Protein AF-A0A529HSZ0-F1 (afdb_monomer_lite)

Sequence (286 aa):
IANLTLGAEESHVHNVTVVIPDDGRLANLQGQVHGQNCVGVLSPDTRVQGGGDVLSGDQANIQGNRGKAYACHPFTIRNEVKKQCSAGFVMNDAGRCVCPEGTTYRNGQCTGDGVIIEPKPKPKPCVLLKGQIRTEDGRCVCPRGTELENGACVRITQGCTIPGSVPSADGDSCYCPKGTHLDRNANACVRDKQKPEQCTIRGQVHDADGDCVCPKGTEVRNGACRPIRPKPEQCRIPGQVRNADGDCVCPNGTELRNGACRPIRPQPEQCTIRGQIHDANGNCVC

Foldseek 3Di:
DDDDDADVPRDDDDDDDDDDDPPCPCVPDDFKDKDKDFAWDDDPPDDPDPPPDQPPPDPPDDDDDDTHGPDIDMDIDGPPPPLDDDPQWDQDPVRDTHHPPQWDDDPNHTHHPPDPPPPPPQPDQDDAFAQWDADPSRDTAHPPQFDQDPRYTDGDPPAPPAAQWDADPNRPDIAHDPQWHQDPVSSHTDGDDPQDPDDQQAQWDQDPVGHTDHPPQWDQDPRHTDGDDPQDPDDPQAQWDQDPVGHTAHDPQWDQDPRHTDGDDPPLPPPPDPPWDQDPVSDTDD

Structure (mmCIF, N/CA/C/O backbone):
data_AF-A0A529HSZ0-F1
#
_entry.id   AF-A0A529HSZ0-F1
#
loop_
_atom_site.group_PDB
_atom_site.id
_atom_site.type_symbol
_atom_site.label_atom_id
_atom_site.label_alt_id
_atom_site.label_comp_id
_atom_site.label_asym_id
_atom_site.label_entity_id
_atom_site.label_seq_id
_atom_site.pdbx_PDB_ins_code
_atom_site.Cartn_x
_atom_site.Cartn_y
_atom_site.Cartn_z
_atom_site.occupancy
_atom_site.B_iso_or_equiv
_atom_site.auth_seq_id
_atom_site.auth_comp_id
_atom_site.auth_asym_id
_atom_site.auth_atom_id
_atom_site.pdbx_PDB_model_num
ATOM 1 N N . ILE A 1 1 ? 11.191 -23.387 -18.973 1.00 48.28 1 ILE A N 1
ATOM 2 C CA . ILE A 1 1 ? 9.886 -23.691 -18.343 1.00 48.28 1 ILE A CA 1
ATOM 3 C C . ILE A 1 1 ? 10.063 -23.440 -16.859 1.00 48.28 1 ILE A C 1
ATOM 5 O O . ILE A 1 1 ? 10.926 -24.071 -16.265 1.00 48.28 1 ILE A O 1
ATOM 9 N N . ALA A 1 2 ? 9.380 -22.440 -16.306 1.00 49.22 2 ALA A N 1
ATOM 10 C CA . ALA A 1 2 ? 9.401 -22.194 -14.867 1.00 49.22 2 ALA A CA 1
ATOM 11 C C . ALA A 1 2 ? 8.363 -23.117 -14.214 1.00 49.22 2 ALA A C 1
ATOM 13 O O . ALA A 1 2 ? 7.224 -23.149 -14.672 1.00 49.22 2 ALA A O 1
ATOM 14 N N . ASN A 1 3 ? 8.755 -23.882 -13.192 1.00 44.91 3 ASN A N 1
ATOM 15 C CA . ASN A 1 3 ? 7.797 -24.625 -12.375 1.00 44.91 3 ASN A CA 1
ATOM 16 C C . ASN A 1 3 ? 7.039 -23.617 -11.512 1.00 44.91 3 ASN A C 1
ATOM 18 O O . ASN A 1 3 ? 7.641 -22.938 -10.683 1.00 44.91 3 ASN A O 1
ATOM 22 N N . LEU A 1 4 ? 5.739 -23.494 -11.763 1.00 53.53 4 LEU A N 1
ATOM 23 C CA . LEU A 1 4 ? 4.854 -22.532 -11.121 1.00 53.53 4 LEU A CA 1
ATOM 24 C C . LEU A 1 4 ? 3.754 -23.292 -10.390 1.00 53.53 4 LEU A C 1
ATOM 26 O O . LEU A 1 4 ? 2.812 -23.783 -11.004 1.00 53.53 4 LEU A O 1
ATOM 30 N N . THR A 1 5 ? 3.893 -23.397 -9.074 1.00 50.47 5 THR A N 1
ATOM 31 C CA . THR A 1 5 ? 2.806 -23.771 -8.167 1.00 50.47 5 THR A CA 1
ATOM 32 C C . THR A 1 5 ? 2.182 -22.488 -7.642 1.00 50.47 5 THR A C 1
ATOM 34 O O . THR A 1 5 ? 2.840 -21.758 -6.910 1.00 50.47 5 THR A O 1
ATOM 37 N N . LEU A 1 6 ? 0.943 -22.212 -8.044 1.00 52.41 6 LEU A N 1
ATOM 38 C CA . LEU A 1 6 ? 0.118 -21.145 -7.478 1.00 52.41 6 LEU A CA 1
ATOM 39 C C . LEU A 1 6 ? -0.777 -21.763 -6.399 1.00 52.41 6 LEU A C 1
ATOM 41 O O . LEU A 1 6 ? -1.461 -22.753 -6.674 1.00 52.41 6 LEU A O 1
ATOM 45 N N . GLY A 1 7 ? -0.767 -21.215 -5.182 1.00 48.94 7 GLY A N 1
ATOM 46 C CA . GLY A 1 7 ? -1.771 -21.535 -4.170 1.00 48.94 7 GLY A CA 1
ATOM 47 C C . GLY A 1 7 ? -3.167 -21.035 -4.566 1.00 48.94 7 GLY A C 1
ATOM 48 O O . GLY A 1 7 ? -3.326 -20.236 -5.492 1.00 48.94 7 GLY A O 1
ATOM 49 N N . ALA A 1 8 ? -4.207 -21.496 -3.863 1.00 41.94 8 ALA A N 1
ATOM 50 C CA . ALA A 1 8 ? -5.551 -20.944 -4.037 1.00 41.94 8 ALA A CA 1
ATOM 51 C C . ALA A 1 8 ? -5.537 -19.433 -3.724 1.00 41.94 8 ALA A C 1
ATOM 53 O O . ALA A 1 8 ? -5.050 -19.036 -2.669 1.00 41.94 8 ALA A O 1
ATOM 54 N N . GLU A 1 9 ? -6.055 -18.619 -4.650 1.00 43.94 9 GLU A N 1
ATOM 55 C CA . GLU A 1 9 ? -6.102 -17.142 -4.583 1.00 43.94 9 GLU A CA 1
ATOM 56 C C . GLU A 1 9 ? -4.747 -16.409 -4.657 1.00 43.94 9 GLU A C 1
ATOM 58 O O . GLU A 1 9 ? -4.673 -15.201 -4.430 1.00 43.94 9 GLU A O 1
ATOM 63 N N . GLU A 1 10 ? -3.669 -17.098 -5.034 1.00 41.72 10 GLU A N 1
ATOM 64 C CA . GLU A 1 10 ? -2.349 -16.486 -5.190 1.00 41.72 10 GLU A CA 1
ATOM 65 C C . GLU A 1 10 ? -2.143 -15.933 -6.611 1.00 41.72 10 GLU A C 1
ATOM 67 O O . GLU A 1 10 ? -2.470 -16.578 -7.608 1.00 41.72 10 GLU A O 1
ATOM 72 N N . SER A 1 11 ? -1.578 -14.725 -6.722 1.00 51.28 11 SER A N 1
ATOM 73 C CA . SER A 1 11 ? -1.188 -14.119 -8.001 1.00 51.28 11 SER A CA 1
ATOM 74 C C . SER A 1 11 ? 0.282 -13.709 -7.943 1.00 51.28 11 SER A C 1
ATOM 76 O O . SER A 1 11 ? 0.680 -12.951 -7.056 1.00 51.28 11 SER A O 1
ATOM 78 N N . HIS A 1 12 ? 1.079 -14.156 -8.914 1.00 55.06 12 HIS A N 1
ATOM 79 C CA . HIS A 1 12 ? 2.471 -13.740 -9.073 1.00 55.06 12 HIS A CA 1
ATOM 80 C C . HIS A 1 12 ? 2.667 -12.972 -10.377 1.00 55.06 12 HIS A C 1
ATOM 82 O O . HIS A 1 12 ? 2.153 -13.350 -11.430 1.00 55.06 12 HIS A O 1
ATOM 88 N N . VAL A 1 13 ? 3.462 -11.905 -10.313 1.00 54.38 13 VAL A N 1
ATOM 89 C CA . VAL A 1 13 ? 3.875 -11.135 -11.489 1.00 54.38 13 VAL A CA 1
ATOM 90 C C . VAL A 1 13 ? 5.224 -11.661 -11.965 1.00 54.38 13 VAL A C 1
ATOM 92 O O . VAL A 1 13 ? 6.210 -11.618 -11.229 1.00 54.38 13 VAL A O 1
ATOM 95 N N . HIS A 1 14 ? 5.280 -12.134 -13.209 1.00 54.19 14 HIS A N 1
ATOM 96 C CA . HIS A 1 14 ? 6.516 -12.574 -13.851 1.00 54.19 14 HIS A CA 1
ATOM 97 C C . HIS A 1 14 ? 6.893 -11.627 -14.984 1.00 54.19 14 HIS A C 1
ATOM 99 O O . HIS A 1 14 ? 6.158 -11.483 -15.958 1.00 54.19 14 HIS A O 1
ATOM 105 N N . ASN A 1 15 ? 8.075 -11.022 -14.877 1.00 57.78 15 ASN A N 1
ATOM 106 C CA . ASN A 1 15 ? 8.640 -10.221 -15.955 1.00 57.78 15 ASN A CA 1
ATOM 107 C C . ASN A 1 15 ? 9.372 -11.139 -16.935 1.00 57.78 15 ASN A C 1
ATOM 109 O O . ASN A 1 15 ? 10.359 -11.782 -16.576 1.00 57.78 15 ASN A O 1
ATOM 113 N N . VAL A 1 16 ? 8.888 -11.189 -18.176 1.00 57.47 16 VAL A N 1
ATOM 114 C CA . VAL A 1 16 ? 9.519 -11.929 -19.273 1.00 57.47 16 VAL A CA 1
ATOM 115 C C . VAL A 1 16 ? 10.137 -10.928 -20.239 1.00 57.47 16 VAL A C 1
ATOM 117 O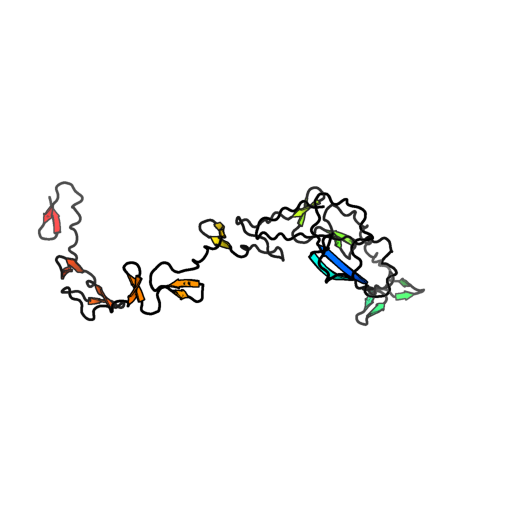 O . VAL A 1 16 ? 9.427 -10.137 -20.856 1.00 57.47 16 VAL A O 1
ATOM 120 N N . THR A 1 17 ? 11.459 -10.976 -20.389 1.00 54.53 17 THR A N 1
ATOM 121 C CA . THR A 1 17 ? 12.177 -10.175 -21.386 1.00 54.53 17 THR A CA 1
ATOM 122 C C . THR A 1 17 ? 12.376 -11.006 -22.644 1.00 54.53 17 THR A C 1
ATOM 124 O O . THR A 1 17 ? 13.083 -12.013 -22.621 1.00 54.53 17 THR A O 1
ATOM 127 N N . VAL A 1 18 ? 11.772 -10.577 -23.750 1.00 59.84 18 VAL A N 1
ATOM 128 C CA . VAL A 1 18 ? 12.002 -11.166 -25.073 1.00 59.84 18 VAL A CA 1
ATOM 129 C C . VAL A 1 18 ? 13.078 -10.345 -25.776 1.00 59.84 18 VAL A C 1
ATOM 131 O O . VAL A 1 18 ? 12.885 -9.160 -26.039 1.00 59.84 18 VAL A O 1
ATOM 134 N N . VAL A 1 19 ? 14.222 -10.967 -26.063 1.00 61.12 19 VAL A N 1
ATOM 135 C CA . VAL A 1 19 ? 15.282 -10.349 -26.868 1.00 61.12 19 VAL A CA 1
ATOM 136 C C . VAL A 1 19 ? 15.011 -10.682 -28.323 1.00 61.12 19 VAL A C 1
ATOM 138 O O . VAL A 1 19 ? 15.023 -11.846 -28.718 1.00 61.12 19 VAL A O 1
ATOM 141 N N . ILE A 1 20 ? 14.763 -9.649 -29.115 1.00 64.56 20 ILE A N 1
ATOM 142 C CA . ILE A 1 20 ? 14.644 -9.775 -30.558 1.00 64.56 20 ILE A CA 1
ATOM 143 C C . ILE A 1 20 ? 16.068 -9.767 -31.133 1.00 64.56 20 ILE A C 1
ATOM 145 O O . ILE A 1 20 ? 16.784 -8.785 -30.918 1.00 64.56 20 ILE A O 1
ATOM 149 N N . PRO A 1 21 ? 16.518 -10.844 -31.802 1.00 55.12 21 PRO A N 1
ATOM 150 C CA . PRO A 1 21 ? 17.861 -10.895 -32.359 1.00 55.12 21 PRO A CA 1
ATOM 151 C C . PRO A 1 21 ? 18.035 -9.834 -33.451 1.00 55.12 21 PRO A C 1
ATOM 153 O O . PRO A 1 21 ? 17.176 -9.654 -34.310 1.00 55.12 21 PRO A O 1
ATOM 156 N N . ASP A 1 22 ? 19.172 -9.143 -33.411 1.00 58.75 22 ASP A N 1
ATOM 157 C CA . ASP A 1 22 ? 19.584 -8.152 -34.412 1.00 58.75 22 ASP A CA 1
ATOM 158 C C . ASP A 1 22 ? 20.301 -8.851 -35.582 1.00 58.75 22 ASP A C 1
ATOM 160 O O . ASP A 1 22 ? 21.421 -8.519 -35.958 1.00 58.75 22 ASP A O 1
ATOM 164 N N . ASP A 1 23 ? 19.689 -9.916 -36.106 1.00 61.19 23 ASP A N 1
ATOM 165 C CA . ASP A 1 23 ? 20.228 -10.748 -37.190 1.00 61.19 23 ASP A CA 1
ATOM 166 C C . ASP A 1 23 ? 19.773 -10.267 -38.579 1.00 61.19 23 ASP A C 1
ATOM 168 O O . ASP A 1 23 ? 19.830 -10.999 -39.567 1.00 61.19 23 ASP A O 1
ATOM 172 N N . GLY A 1 24 ? 19.295 -9.023 -38.660 1.00 57.81 24 GLY A N 1
ATOM 173 C CA . GLY A 1 24 ? 18.841 -8.393 -39.896 1.00 57.81 24 GLY A CA 1
ATOM 174 C C . GLY A 1 24 ? 17.476 -8.872 -40.399 1.00 57.81 24 GLY A C 1
ATOM 175 O O . GLY A 1 24 ? 16.942 -8.271 -41.332 1.00 57.81 24 GLY A O 1
ATOM 176 N N . ARG A 1 25 ? 16.845 -9.876 -39.771 1.00 63.88 25 ARG A N 1
ATOM 177 C CA . ARG A 1 25 ? 15.507 -10.366 -40.169 1.00 63.88 25 ARG A CA 1
ATOM 178 C C . ARG A 1 25 ? 14.425 -9.298 -40.080 1.00 63.88 25 ARG A C 1
ATOM 180 O O . ARG A 1 25 ? 13.448 -9.354 -40.819 1.00 63.88 25 ARG A O 1
ATOM 187 N N . LEU A 1 26 ? 14.616 -8.319 -39.196 1.00 60.66 26 LEU A N 1
ATOM 188 C CA . LEU A 1 26 ? 13.722 -7.174 -39.060 1.00 60.66 26 LEU A CA 1
ATOM 189 C C . LEU A 1 26 ? 14.211 -5.912 -39.788 1.00 60.66 26 LEU A C 1
ATOM 191 O O . LEU A 1 26 ? 13.457 -4.949 -39.900 1.00 60.66 26 LEU A O 1
ATOM 195 N N . ALA A 1 27 ? 15.443 -5.903 -40.305 1.00 55.97 27 ALA A N 1
ATOM 196 C CA . ALA A 1 27 ? 16.055 -4.721 -40.918 1.00 55.97 27 ALA A CA 1
ATOM 197 C C . ALA A 1 27 ? 15.405 -4.324 -42.256 1.00 55.97 27 ALA A C 1
ATOM 199 O O . ALA A 1 27 ? 15.478 -3.165 -42.653 1.00 55.97 27 ALA A O 1
ATOM 200 N N . ASN A 1 28 ? 14.733 -5.266 -42.925 1.00 56.72 28 ASN A N 1
ATOM 201 C CA . ASN A 1 28 ? 14.022 -5.037 -44.188 1.00 56.72 28 ASN A CA 1
ATOM 202 C C . ASN A 1 28 ? 12.499 -4.882 -44.022 1.00 56.72 28 ASN A C 1
ATOM 204 O O . ASN A 1 28 ? 11.769 -4.905 -45.013 1.00 56.72 28 ASN A O 1
ATOM 208 N N . LEU A 1 29 ? 11.987 -4.743 -42.793 1.00 59.56 29 LEU A N 1
ATOM 209 C CA . LEU A 1 29 ? 10.546 -4.626 -42.568 1.00 59.56 29 LEU A CA 1
ATOM 210 C C . LEU A 1 29 ? 10.033 -3.235 -42.947 1.00 59.56 29 LEU A C 1
ATOM 212 O O . LEU A 1 29 ? 10.307 -2.227 -42.288 1.00 59.56 29 LEU A O 1
ATOM 216 N N . GLN A 1 30 ? 9.246 -3.201 -44.020 1.00 54.69 30 GLN A N 1
ATOM 217 C CA . GLN A 1 30 ? 8.459 -2.043 -44.417 1.00 54.69 30 GLN A CA 1
ATOM 218 C C . GLN A 1 30 ? 7.136 -2.044 -43.638 1.00 54.69 30 GLN A C 1
ATOM 220 O O . GLN A 1 30 ? 6.236 -2.820 -43.943 1.00 54.69 30 GLN A O 1
ATOM 225 N N . GLY A 1 31 ? 7.018 -1.176 -42.628 1.00 61.38 31 GLY A N 1
ATOM 226 C CA . GLY A 1 31 ? 5.769 -0.951 -41.886 1.00 61.38 31 GLY A CA 1
ATOM 227 C C . GLY A 1 31 ? 5.815 -1.304 -40.396 1.00 61.38 31 GLY A C 1
ATOM 228 O O . GLY A 1 31 ? 6.876 -1.537 -39.819 1.00 61.38 31 GLY A O 1
ATOM 229 N N . GLN A 1 32 ? 4.641 -1.273 -39.758 1.00 59.44 32 GLN A N 1
ATOM 230 C CA . GLN A 1 32 ? 4.458 -1.722 -38.375 1.00 59.44 32 GLN A CA 1
ATOM 231 C C . GLN A 1 32 ? 4.350 -3.246 -38.342 1.00 59.44 32 GLN A C 1
ATOM 233 O O . GLN A 1 32 ? 3.630 -3.835 -39.144 1.00 59.44 32 GLN A O 1
ATOM 238 N N . VAL A 1 33 ? 5.054 -3.880 -37.407 1.00 66.88 33 VAL A N 1
ATOM 239 C CA . VAL A 1 33 ? 5.008 -5.335 -37.224 1.00 66.88 33 VAL A CA 1
ATOM 240 C C . VAL A 1 33 ? 4.253 -5.635 -35.949 1.00 66.88 33 VAL A C 1
ATOM 242 O O . VAL A 1 33 ? 4.582 -5.113 -34.886 1.00 66.88 33 VAL A O 1
ATOM 245 N N . HIS A 1 34 ? 3.230 -6.471 -36.051 1.00 67.25 34 HIS A N 1
ATOM 246 C CA . HIS A 1 34 ? 2.406 -6.861 -34.918 1.00 67.25 34 HIS A CA 1
ATOM 247 C C . HIS A 1 34 ? 2.877 -8.210 -34.376 1.00 67.25 34 HIS A C 1
ATOM 249 O O . HIS A 1 34 ? 3.160 -9.134 -35.135 1.00 67.25 34 HIS A O 1
ATOM 255 N N . GLY A 1 35 ? 2.962 -8.315 -33.055 1.00 71.06 35 GLY A N 1
ATOM 256 C CA . GLY A 1 35 ? 3.263 -9.548 -32.342 1.00 71.06 35 GLY A CA 1
ATOM 257 C C . GLY A 1 35 ? 2.287 -9.750 -31.192 1.00 71.06 35 GLY A C 1
ATOM 258 O O . GLY A 1 35 ? 1.542 -8.842 -30.822 1.00 71.06 35 GLY A O 1
ATOM 259 N N . GLN A 1 36 ? 2.277 -10.950 -30.622 1.00 68.31 36 GLN A N 1
ATOM 260 C CA . GLN A 1 36 ? 1.474 -11.266 -29.444 1.00 68.31 36 GLN A CA 1
ATOM 261 C C . GLN A 1 36 ? 2.331 -12.033 -28.443 1.00 68.31 36 GLN A C 1
ATOM 263 O O . GLN A 1 36 ? 3.050 -12.960 -28.813 1.00 68.31 36 GLN A O 1
ATOM 268 N N . ASN A 1 37 ? 2.267 -11.634 -27.175 1.00 65.31 37 ASN A N 1
ATOM 269 C CA . ASN A 1 37 ? 2.846 -12.392 -26.074 1.00 65.31 37 ASN A CA 1
ATOM 270 C C . ASN A 1 37 ? 1.740 -13.203 -25.404 1.00 65.31 37 ASN A C 1
ATOM 272 O O . ASN A 1 37 ? 0.812 -12.623 -24.848 1.00 65.31 37 ASN A O 1
ATOM 276 N N . CYS A 1 38 ? 1.843 -14.524 -25.464 1.00 65.00 38 CYS A N 1
ATOM 277 C CA . CYS A 1 38 ? 0.816 -15.449 -25.015 1.00 65.00 38 CYS A CA 1
ATOM 278 C C . CYS A 1 38 ? 1.295 -16.251 -23.797 1.00 65.00 38 CYS A C 1
ATOM 280 O O . CYS A 1 38 ? 2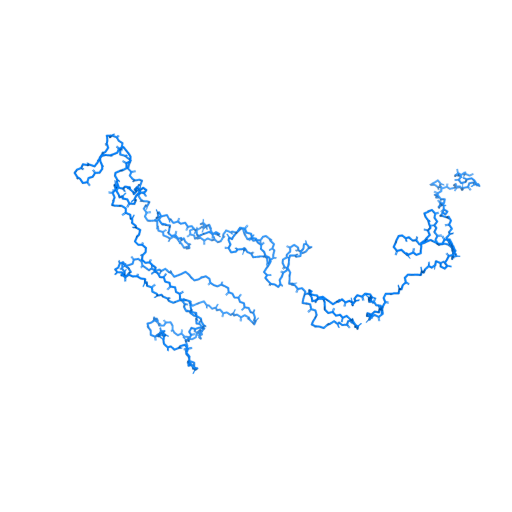.366 -16.853 -23.834 1.00 65.00 38 CYS A O 1
ATOM 282 N N . VAL A 1 39 ? 0.492 -16.304 -22.730 1.00 67.44 39 VAL A N 1
ATOM 283 C CA . VAL A 1 39 ? 0.744 -17.146 -21.548 1.00 67.44 39 VAL A CA 1
ATOM 284 C C . VAL A 1 39 ? -0.125 -18.392 -21.596 1.00 67.44 39 VAL A C 1
ATOM 286 O O . VAL A 1 39 ? -1.325 -18.281 -21.798 1.00 67.44 39 VAL A O 1
ATOM 289 N N . GLY A 1 40 ? 0.461 -19.574 -21.403 1.00 65.81 40 GLY A N 1
ATOM 290 C CA . GLY A 1 40 ? -0.229 -20.867 -21.403 1.00 65.81 40 GLY A CA 1
ATOM 291 C C . GLY A 1 40 ? 0.107 -21.691 -20.158 1.00 65.81 40 GLY A C 1
ATOM 292 O O . GLY A 1 40 ? 1.262 -21.696 -19.738 1.00 65.81 40 GLY A O 1
ATOM 293 N N . VAL A 1 41 ? -0.865 -22.413 -19.589 1.00 62.00 41 VAL A N 1
ATOM 294 C CA . VAL A 1 41 ? -0.598 -23.476 -18.604 1.00 62.00 41 VAL A CA 1
ATOM 295 C C . VAL A 1 41 ? -0.387 -24.777 -19.372 1.00 62.00 41 VAL A C 1
ATOM 297 O O . VAL A 1 41 ? -1.260 -25.217 -20.121 1.00 62.00 41 VAL A O 1
ATOM 300 N N . LEU A 1 42 ? 0.792 -25.375 -19.217 1.00 58.28 42 LEU A N 1
ATOM 301 C CA . LEU A 1 42 ? 1.158 -26.642 -19.847 1.00 58.28 42 LEU A CA 1
ATOM 302 C C . LEU A 1 42 ? 1.341 -27.712 -18.772 1.00 58.28 42 LEU A C 1
ATOM 304 O O . LEU A 1 42 ? 1.835 -27.420 -17.684 1.00 58.28 42 LEU A O 1
ATOM 308 N N . SER A 1 43 ? 0.968 -28.956 -19.088 1.00 55.84 43 SER A N 1
ATOM 309 C CA . SER A 1 43 ? 1.280 -30.099 -18.223 1.00 55.84 43 SER A CA 1
ATOM 310 C C . SER A 1 43 ? 2.805 -30.251 -18.100 1.00 55.84 43 SER A C 1
ATOM 312 O O . SER A 1 43 ? 3.487 -30.046 -19.113 1.00 55.84 43 SER A O 1
ATOM 314 N N . PRO A 1 44 ? 3.353 -30.642 -16.933 1.00 55.03 44 PRO A N 1
ATOM 315 C CA . PRO A 1 44 ? 4.790 -30.878 -16.755 1.00 55.03 44 PRO A CA 1
ATOM 316 C C . PRO A 1 44 ? 5.394 -31.839 -17.789 1.00 55.03 44 PRO A C 1
ATOM 318 O O . PRO A 1 44 ? 6.545 -31.675 -18.183 1.00 55.03 44 PRO A O 1
ATOM 321 N N . ASP A 1 45 ? 4.595 -32.784 -18.294 1.00 54.00 45 ASP A N 1
ATOM 322 C CA . ASP A 1 45 ? 5.016 -33.787 -19.283 1.00 54.00 45 ASP A CA 1
ATOM 323 C C . ASP A 1 45 ? 5.006 -33.272 -20.735 1.00 54.00 45 ASP A C 1
ATOM 325 O O . ASP A 1 45 ? 5.255 -34.020 -21.685 1.00 54.00 45 ASP A O 1
ATOM 329 N N . THR A 1 46 ? 4.696 -31.990 -20.948 1.00 56.34 46 THR A N 1
ATOM 330 C CA . THR A 1 46 ? 4.652 -31.401 -22.290 1.00 56.34 46 THR A CA 1
ATOM 331 C C . THR A 1 46 ? 6.071 -31.254 -22.839 1.00 56.34 46 THR A C 1
ATOM 333 O O . THR A 1 46 ? 6.849 -30.409 -22.394 1.00 56.34 46 THR A O 1
ATOM 336 N N . ARG A 1 47 ? 6.416 -32.067 -23.844 1.00 49.62 47 ARG A N 1
ATOM 337 C CA . ARG A 1 47 ? 7.723 -32.022 -24.513 1.00 49.62 47 ARG A CA 1
ATOM 338 C C . ARG A 1 47 ? 7.926 -30.669 -25.199 1.00 49.62 47 ARG A C 1
ATOM 340 O O . ARG A 1 47 ? 7.131 -30.272 -26.046 1.00 49.62 47 ARG A O 1
ATOM 347 N N . VAL A 1 48 ? 9.024 -29.985 -24.872 1.00 50.97 48 VAL A N 1
ATOM 348 C CA . VAL A 1 48 ? 9.409 -28.700 -25.484 1.00 50.97 48 VAL A CA 1
ATOM 349 C C . VAL A 1 48 ? 9.969 -28.961 -26.885 1.00 50.97 48 VAL A C 1
ATOM 351 O O . VAL A 1 48 ? 11.177 -29.021 -27.091 1.00 50.97 48 VAL A O 1
ATOM 354 N N . GLN A 1 49 ? 9.097 -29.212 -27.857 1.00 44.78 49 GLN A N 1
ATOM 355 C CA . GLN A 1 49 ? 9.469 -29.182 -29.270 1.00 44.78 49 GLN A CA 1
ATOM 356 C C . GLN A 1 49 ? 9.279 -27.757 -29.789 1.00 44.78 49 GLN A C 1
ATOM 358 O O . GLN A 1 49 ? 8.260 -27.133 -29.502 1.00 44.78 49 GLN A O 1
ATOM 363 N N . GLY A 1 50 ? 10.297 -27.236 -30.487 1.00 42.28 50 GLY A N 1
ATOM 364 C CA . GLY A 1 50 ? 10.351 -25.871 -31.015 1.00 42.28 50 GLY A CA 1
ATOM 365 C C . GLY A 1 50 ? 9.016 -25.447 -31.623 1.00 42.28 50 GLY A C 1
ATOM 366 O O . GLY A 1 50 ? 8.570 -26.027 -32.609 1.00 42.28 50 GLY A O 1
ATOM 367 N N . GLY A 1 51 ? 8.367 -24.483 -30.968 1.00 41.72 51 GLY A N 1
ATOM 368 C CA . GLY A 1 51 ? 6.982 -24.085 -31.201 1.00 41.72 51 GLY A CA 1
ATOM 369 C C . GLY A 1 51 ? 6.787 -23.330 -32.510 1.00 41.72 51 GLY A C 1
ATOM 370 O O . GLY A 1 51 ? 6.626 -22.115 -32.492 1.00 41.72 51 GLY A O 1
ATOM 371 N N . GLY A 1 52 ? 6.800 -24.058 -33.625 1.00 41.22 52 GLY A N 1
ATOM 372 C CA . GLY A 1 52 ? 6.363 -23.564 -34.932 1.00 41.22 52 GLY A CA 1
ATOM 373 C C . GLY A 1 52 ? 4.856 -23.707 -35.170 1.00 41.22 52 GLY A C 1
ATOM 374 O O . GLY A 1 52 ? 4.285 -22.871 -35.856 1.00 41.22 52 GLY A O 1
ATOM 375 N N . ASP A 1 53 ? 4.196 -24.694 -34.550 1.00 42.66 53 ASP A N 1
ATOM 376 C CA . ASP A 1 53 ? 2.864 -25.146 -35.003 1.00 42.66 53 ASP A CA 1
ATOM 377 C C . ASP A 1 53 ? 1.728 -25.045 -33.970 1.00 42.66 53 ASP A C 1
ATOM 379 O O . ASP A 1 53 ? 0.645 -25.581 -34.194 1.00 42.66 53 ASP A O 1
ATOM 383 N N . VAL A 1 54 ? 1.920 -24.384 -32.821 1.00 44.69 54 VAL A N 1
ATOM 384 C CA . VAL A 1 54 ? 0.920 -24.461 -31.727 1.00 44.69 54 VAL A CA 1
ATOM 385 C C . VAL A 1 54 ? 0.057 -23.209 -31.552 1.00 44.69 54 VAL A C 1
ATOM 387 O O . VAL A 1 54 ? -0.860 -23.230 -30.741 1.00 44.69 54 VAL A O 1
ATOM 390 N N . LEU A 1 55 ? 0.283 -22.124 -32.298 1.00 45.25 55 LEU A N 1
ATOM 391 C CA . LEU A 1 55 ? -0.499 -20.888 -32.142 1.00 45.25 55 LEU A CA 1
ATOM 392 C C . LEU A 1 55 ? -0.806 -20.226 -33.495 1.00 45.25 55 LEU A C 1
ATOM 394 O O . LEU A 1 55 ? -0.455 -19.073 -33.733 1.00 45.25 55 LEU A O 1
ATOM 398 N N . SER A 1 56 ? -1.474 -20.951 -34.397 1.00 40.53 56 SER A N 1
ATOM 399 C CA . SER A 1 56 ? -2.176 -20.316 -35.522 1.00 40.53 56 SER A CA 1
ATOM 400 C C . SER A 1 56 ? -3.391 -19.551 -34.982 1.00 40.53 56 SER A C 1
ATOM 402 O O . SER A 1 56 ? -4.227 -20.105 -34.267 1.00 40.53 56 SER A O 1
ATOM 404 N N . GLY A 1 57 ? -3.439 -18.255 -35.284 1.00 41.81 57 GLY A N 1
ATOM 405 C CA . GLY A 1 57 ? -4.187 -17.214 -34.573 1.00 41.81 57 GLY A CA 1
ATOM 406 C C . GLY A 1 57 ? -5.717 -17.214 -34.654 1.00 41.81 57 GLY A C 1
ATOM 407 O O . GLY A 1 57 ? -6.301 -16.183 -34.345 1.00 41.81 57 GLY A O 1
ATOM 408 N N . ASP A 1 58 ? -6.382 -18.318 -35.001 1.00 38.00 58 ASP A N 1
ATOM 409 C CA . ASP A 1 58 ? -7.813 -18.290 -35.360 1.00 38.00 58 ASP A CA 1
ATOM 410 C C . ASP A 1 58 ? -8.754 -19.074 -34.432 1.00 38.00 58 ASP A C 1
ATOM 412 O O . ASP A 1 58 ? -9.904 -19.332 -34.781 1.00 38.00 58 ASP A O 1
ATOM 416 N N . GLN A 1 59 ? -8.337 -19.456 -33.222 1.00 41.62 59 GLN A N 1
ATOM 417 C CA . GLN A 1 59 ? -9.200 -20.261 -32.338 1.00 41.62 59 GLN A CA 1
ATOM 418 C C . GLN A 1 59 ? -9.372 -19.699 -30.928 1.00 41.62 59 GLN A C 1
ATOM 420 O O . GLN A 1 59 ? -9.169 -20.393 -29.926 1.00 41.62 59 GLN A O 1
ATOM 425 N N . ALA A 1 60 ? -9.853 -18.458 -30.861 1.00 37.72 60 ALA A N 1
ATOM 426 C CA . ALA A 1 60 ? -10.288 -17.820 -29.622 1.00 37.72 60 ALA A CA 1
ATOM 427 C C . ALA A 1 60 ? -11.642 -18.330 -29.075 1.00 37.72 60 ALA A C 1
ATOM 429 O O . ALA A 1 60 ? -12.073 -17.834 -28.040 1.00 37.72 60 ALA A O 1
ATOM 430 N N . ASN A 1 61 ? -12.342 -19.291 -29.710 1.00 39.88 61 ASN A N 1
ATOM 431 C CA . ASN A 1 61 ? -13.705 -19.620 -29.254 1.00 39.88 61 ASN A CA 1
ATOM 432 C C . ASN A 1 61 ? -14.223 -21.058 -29.472 1.00 39.88 61 ASN A C 1
ATOM 434 O O . ASN A 1 61 ? -15.389 -21.244 -29.803 1.00 39.88 61 ASN A O 1
ATOM 438 N N . ILE A 1 62 ? -13.395 -22.096 -29.281 1.00 37.28 62 ILE A N 1
ATOM 439 C CA . ILE A 1 62 ? -13.905 -23.484 -29.208 1.00 37.28 62 ILE A CA 1
ATOM 440 C C . ILE A 1 62 ? -13.242 -24.254 -28.058 1.00 37.28 62 ILE A C 1
ATOM 442 O O . ILE A 1 62 ? -12.014 -24.283 -27.913 1.00 37.28 62 ILE A O 1
ATOM 446 N N . GLN A 1 63 ? -14.107 -24.849 -27.242 1.00 43.47 63 GLN A N 1
ATOM 447 C CA . GLN A 1 63 ? -13.876 -25.652 -26.046 1.00 43.47 63 GLN A CA 1
ATOM 448 C C . GLN A 1 63 ? -13.198 -26.989 -26.409 1.00 43.47 63 GLN A C 1
ATOM 450 O O . GLN A 1 63 ? -13.757 -27.777 -27.166 1.00 43.47 63 GLN A O 1
ATOM 455 N N . GLY A 1 64 ? -11.992 -27.253 -25.890 1.00 36.19 64 GLY A N 1
ATOM 456 C CA . GLY A 1 64 ? -11.312 -28.541 -26.090 1.00 36.19 64 GLY A CA 1
ATOM 457 C C . GLY A 1 64 ? -9.812 -28.538 -25.764 1.00 36.19 64 GLY A C 1
ATOM 458 O O . GLY A 1 64 ? -9.052 -27.724 -26.281 1.00 36.19 64 GLY A O 1
ATOM 459 N N . ASN A 1 65 ? -9.407 -29.465 -24.894 1.00 45.84 65 ASN A N 1
ATOM 460 C CA . ASN A 1 65 ? -8.074 -29.679 -24.317 1.00 45.84 65 ASN A CA 1
ATOM 461 C C . ASN A 1 65 ? -6.918 -29.804 -25.336 1.00 45.84 65 ASN A C 1
ATOM 463 O O . ASN A 1 65 ? -6.748 -30.867 -25.931 1.00 45.84 65 ASN A O 1
ATOM 467 N N . ARG A 1 66 ? -6.064 -28.773 -25.446 1.00 39.16 66 ARG A N 1
ATOM 468 C CA . ARG A 1 66 ? -4.601 -28.857 -25.690 1.00 39.16 66 ARG A CA 1
ATOM 469 C C . ARG A 1 66 ? -3.986 -27.453 -25.751 1.00 39.16 66 ARG A C 1
ATOM 471 O O . ARG A 1 66 ? -4.368 -26.664 -26.603 1.00 39.16 66 ARG A O 1
ATOM 478 N N . GLY A 1 67 ? -3.026 -27.163 -24.867 1.00 51.00 67 GLY A N 1
ATOM 479 C CA . GLY A 1 67 ? -2.003 -26.122 -25.062 1.00 51.00 67 GLY A CA 1
ATOM 480 C C . GLY A 1 67 ? -2.474 -24.707 -25.420 1.00 51.00 67 GLY A C 1
ATOM 481 O O . GLY A 1 67 ? -1.770 -24.023 -26.156 1.00 51.00 67 GLY A O 1
ATOM 482 N N . LYS A 1 68 ? -3.638 -24.255 -24.941 1.00 51.00 68 LYS A N 1
ATOM 483 C CA . LYS A 1 68 ? -4.120 -22.906 -25.258 1.00 51.00 68 LYS A CA 1
ATOM 484 C C . LYS A 1 68 ? -3.452 -21.865 -24.366 1.00 51.00 68 LYS A C 1
ATOM 486 O O . LYS A 1 68 ? -3.324 -22.046 -23.155 1.00 51.00 68 LYS A O 1
ATOM 491 N N . ALA A 1 69 ? -3.046 -20.760 -24.979 1.00 51.25 69 ALA A N 1
ATOM 492 C CA . ALA A 1 69 ? -2.704 -19.559 -24.249 1.00 51.25 69 ALA A CA 1
ATOM 493 C C . ALA A 1 69 ? -3.956 -19.028 -23.526 1.00 51.25 69 ALA A C 1
ATOM 495 O O . ALA A 1 69 ? -4.983 -18.793 -24.156 1.00 51.25 69 ALA A O 1
ATOM 496 N N . TYR A 1 70 ? -3.878 -18.871 -22.209 1.00 56.00 70 TYR A N 1
ATOM 497 C CA . TYR A 1 70 ? -4.925 -18.340 -21.339 1.00 56.00 70 TYR A CA 1
ATOM 498 C C . TYR A 1 70 ? -5.065 -16.818 -21.466 1.00 56.00 70 TYR A C 1
ATOM 500 O O . TYR A 1 70 ? -6.141 -16.286 -21.209 1.00 56.00 70 TYR A O 1
ATOM 508 N N . ALA A 1 71 ? -4.009 -16.115 -21.889 1.00 60.25 71 ALA A N 1
ATOM 509 C CA . ALA A 1 71 ? -4.082 -14.700 -22.237 1.00 60.25 71 ALA A CA 1
ATOM 510 C C . ALA A 1 71 ? -2.989 -14.331 -23.247 1.00 60.25 71 ALA A C 1
ATOM 512 O O . ALA A 1 71 ? -1.831 -14.705 -23.071 1.00 60.25 71 ALA A O 1
ATOM 513 N N . CYS A 1 72 ? -3.348 -13.577 -24.285 1.00 64.81 72 CYS A N 1
ATOM 514 C CA . CYS A 1 72 ? -2.398 -13.005 -25.234 1.00 64.81 72 CYS A CA 1
ATOM 515 C C . CYS A 1 72 ? -2.467 -11.479 -25.173 1.00 64.81 72 CYS A C 1
ATOM 517 O O . CYS A 1 72 ? -3.548 -10.899 -25.246 1.00 64.81 72 CYS A O 1
ATOM 519 N N . HIS A 1 73 ? -1.314 -10.829 -25.037 1.00 64.31 73 HIS A N 1
ATOM 520 C CA . HIS A 1 73 ? -1.183 -9.378 -25.077 1.00 64.31 73 HIS A CA 1
ATOM 521 C C . HIS A 1 73 ? -0.560 -8.958 -26.414 1.00 64.31 73 HIS A C 1
ATOM 523 O O . HIS A 1 73 ? 0.590 -9.331 -26.685 1.00 64.31 73 HIS A O 1
ATOM 529 N N . PRO A 1 74 ? -1.287 -8.219 -27.271 1.00 72.50 74 PRO A N 1
ATOM 530 C CA . PRO A 1 74 ? -0.746 -7.751 -28.536 1.00 72.50 74 PRO A CA 1
ATOM 531 C C . PRO A 1 74 ? 0.252 -6.613 -28.312 1.00 72.50 74 PRO A C 1
ATOM 533 O O . PRO A 1 74 ? 0.092 -5.782 -27.419 1.00 72.50 74 PRO A O 1
ATOM 536 N N . PHE A 1 75 ? 1.267 -6.543 -29.164 1.00 69.00 75 PHE A N 1
ATOM 537 C CA . PHE A 1 75 ? 2.196 -5.421 -29.225 1.00 69.00 75 PHE A CA 1
ATOM 538 C C . PHE A 1 75 ? 2.529 -5.077 -30.674 1.00 69.00 75 PHE A C 1
ATOM 540 O O . PHE A 1 75 ? 2.363 -5.884 -31.587 1.00 69.00 75 PHE A O 1
ATOM 547 N N . THR A 1 76 ? 2.989 -3.846 -30.887 1.00 68.50 76 THR A N 1
ATOM 548 C CA . THR A 1 76 ? 3.368 -3.352 -32.211 1.00 68.50 76 THR A CA 1
ATOM 549 C C . THR A 1 76 ? 4.794 -2.830 -32.167 1.00 68.50 76 THR A C 1
ATOM 551 O O . THR A 1 76 ? 5.107 -1.938 -31.383 1.00 68.50 76 THR A O 1
ATOM 554 N N . ILE A 1 77 ? 5.649 -3.374 -33.024 1.00 67.69 77 ILE A N 1
ATOM 555 C CA . ILE A 1 77 ? 6.997 -2.879 -33.275 1.00 67.69 77 ILE A CA 1
ATOM 556 C C . ILE A 1 77 ? 6.885 -1.842 -34.390 1.00 67.69 77 ILE A C 1
ATOM 558 O O . ILE A 1 77 ? 6.482 -2.153 -35.514 1.00 67.69 77 ILE A O 1
ATOM 562 N N . ARG A 1 78 ? 7.209 -0.589 -34.075 1.00 62.12 78 ARG A N 1
ATOM 563 C CA . ARG A 1 78 ? 7.266 0.491 -35.062 1.00 62.12 78 ARG A CA 1
ATOM 564 C C . ARG A 1 78 ? 8.686 0.590 -35.599 1.00 62.12 78 ARG A C 1
ATOM 566 O O . ARG A 1 78 ? 9.632 0.654 -34.819 1.00 62.12 78 ARG A O 1
ATOM 573 N N . ASN A 1 79 ? 8.826 0.631 -36.921 1.00 59.12 79 ASN A N 1
ATOM 574 C CA . ASN A 1 79 ? 10.083 1.020 -37.545 1.00 59.12 79 ASN A CA 1
ATOM 575 C C . ASN A 1 79 ? 10.237 2.543 -37.415 1.00 59.12 79 ASN A C 1
ATOM 577 O O . ASN A 1 79 ? 9.787 3.312 -38.265 1.00 59.12 79 ASN A O 1
ATOM 581 N N . GLU A 1 80 ? 10.801 2.987 -36.295 1.00 55.62 80 GLU A N 1
ATOM 582 C CA . GLU A 1 80 ? 11.227 4.371 -36.133 1.00 55.62 80 GLU A CA 1
ATOM 583 C C . GLU A 1 80 ? 12.575 4.542 -36.829 1.00 55.62 80 GLU A C 1
ATOM 585 O O . GLU A 1 80 ? 13.640 4.350 -36.241 1.00 55.62 80 GLU A O 1
ATOM 590 N N . VAL A 1 81 ? 12.531 4.919 -38.109 1.00 57.66 81 VAL A N 1
ATOM 591 C CA . VAL A 1 81 ? 13.719 5.401 -38.809 1.00 57.66 81 VAL A CA 1
ATOM 592 C C . VAL A 1 81 ? 14.095 6.728 -38.160 1.00 57.66 81 VAL A C 1
ATOM 594 O O . VAL A 1 81 ? 13.572 7.786 -38.518 1.00 57.66 81 VAL A O 1
ATOM 597 N N . LYS A 1 82 ? 14.977 6.689 -37.159 1.00 52.12 82 LYS A N 1
ATOM 598 C CA . LYS A 1 82 ? 15.602 7.908 -36.652 1.00 52.12 82 LYS A CA 1
ATOM 599 C C . LYS A 1 82 ? 16.241 8.591 -37.850 1.00 52.12 82 LYS A C 1
ATOM 601 O O . LYS A 1 82 ? 17.130 8.019 -38.477 1.00 52.12 82 LYS A O 1
ATOM 606 N N . LYS A 1 83 ? 15.764 9.791 -38.190 1.00 57.31 83 LYS A N 1
ATOM 607 C CA . LYS A 1 83 ? 16.379 10.646 -39.209 1.00 57.31 83 LYS A CA 1
ATOM 608 C C . LYS A 1 83 ? 17.744 11.086 -38.686 1.00 57.31 83 LYS A C 1
ATOM 610 O O . LYS A 1 83 ? 17.896 12.174 -38.147 1.00 57.31 83 LYS A O 1
ATOM 615 N N . GLN A 1 84 ? 18.718 10.195 -38.756 1.00 60.28 84 GLN A N 1
ATOM 616 C CA . GLN A 1 84 ? 20.091 10.484 -38.392 1.00 60.28 84 GLN A CA 1
ATOM 617 C C . GLN A 1 84 ? 20.784 11.026 -39.631 1.00 60.28 84 GLN A C 1
ATOM 619 O O . GLN A 1 84 ? 20.668 10.465 -40.721 1.00 60.28 84 GLN A O 1
ATOM 624 N N . CYS A 1 85 ? 21.477 12.143 -39.464 1.00 72.69 85 CYS A N 1
ATOM 625 C CA . CYS A 1 85 ? 22.325 12.671 -40.512 1.00 72.69 85 CYS A CA 1
ATOM 626 C C . CYS A 1 85 ? 23.500 11.725 -40.768 1.00 72.69 85 CYS A C 1
ATOM 628 O O . CYS A 1 85 ? 23.995 11.060 -39.854 1.00 72.69 85 CYS A O 1
ATOM 630 N N . SER A 1 86 ? 23.947 11.675 -42.022 1.00 69.81 86 SER A N 1
ATOM 631 C CA . SER A 1 86 ? 25.175 10.987 -42.416 1.00 69.81 86 SER A CA 1
ATOM 632 C C . SER A 1 86 ? 26.346 11.444 -41.540 1.00 69.81 86 SER A C 1
ATOM 634 O O . SER A 1 86 ? 26.387 12.596 -41.102 1.00 69.81 86 SER A O 1
ATOM 636 N N . ALA A 1 87 ? 27.304 10.551 -41.282 1.00 62.94 87 ALA A N 1
ATOM 637 C CA . ALA A 1 87 ? 28.463 10.856 -40.444 1.00 62.94 87 ALA A CA 1
ATOM 638 C C . ALA A 1 87 ? 29.152 12.162 -40.895 1.00 62.94 87 ALA A C 1
ATOM 640 O O . ALA A 1 87 ? 29.498 12.306 -42.066 1.00 62.94 87 ALA A O 1
ATOM 641 N N . GLY A 1 88 ? 29.324 13.108 -39.965 1.00 69.69 88 GLY A N 1
ATOM 642 C CA . GLY A 1 88 ? 29.913 14.430 -40.224 1.00 69.69 88 GLY A CA 1
ATOM 643 C C . GLY A 1 88 ? 28.914 15.587 -40.364 1.00 69.69 88 GLY A C 1
ATOM 644 O O . GLY A 1 88 ? 29.344 16.735 -40.418 1.00 69.69 88 GLY A O 1
ATOM 645 N N . PHE A 1 89 ? 27.605 15.316 -40.368 1.00 77.69 89 PHE A N 1
ATOM 646 C CA . PHE A 1 89 ? 26.549 16.334 -40.429 1.00 77.69 89 PHE A CA 1
ATOM 647 C C . PHE A 1 89 ? 25.693 16.324 -39.155 1.00 77.69 89 PHE A C 1
ATOM 649 O O . PHE A 1 89 ? 25.469 15.273 -38.553 1.00 77.69 89 PHE A O 1
ATOM 656 N N . VAL A 1 90 ? 25.179 17.489 -38.765 1.00 79.81 90 VAL A N 1
ATOM 657 C CA . VAL A 1 90 ? 24.282 17.681 -37.614 1.00 79.81 90 VAL A CA 1
ATOM 658 C C . VAL A 1 90 ? 22.917 18.177 -38.087 1.00 79.81 90 VAL A C 1
ATOM 660 O O . VAL A 1 90 ? 22.824 18.881 -39.089 1.00 79.81 90 VAL A O 1
ATOM 663 N N . MET A 1 91 ? 21.836 17.789 -37.410 1.00 81.88 91 MET A N 1
ATOM 664 C CA . MET A 1 91 ? 20.484 18.227 -37.769 1.00 81.88 91 MET A CA 1
ATOM 665 C C . MET A 1 91 ? 20.191 19.586 -37.130 1.00 81.88 91 MET A C 1
ATOM 667 O O . MET A 1 91 ? 20.333 19.722 -35.919 1.00 81.88 91 MET A O 1
ATOM 671 N N . ASN A 1 92 ? 19.795 20.578 -37.928 1.00 77.25 92 ASN A N 1
ATOM 672 C CA . ASN A 1 92 ? 19.356 21.875 -37.410 1.00 77.25 92 ASN A CA 1
ATOM 673 C C . ASN A 1 92 ? 17.869 21.865 -37.009 1.00 77.25 92 ASN A C 1
ATOM 675 O O . ASN A 1 92 ? 17.136 20.931 -37.338 1.00 77.25 92 ASN A O 1
ATOM 679 N N . ASP A 1 93 ? 17.402 22.942 -36.370 1.00 74.62 93 ASP A N 1
ATOM 680 C CA . ASP A 1 93 ? 16.006 23.105 -35.918 1.00 74.62 93 ASP A CA 1
ATOM 681 C C . ASP A 1 93 ? 14.974 23.069 -37.062 1.00 74.62 93 ASP A C 1
ATOM 683 O O . ASP A 1 93 ? 13.792 22.817 -36.846 1.00 74.62 93 ASP A O 1
ATOM 687 N N . ALA A 1 94 ? 15.421 23.268 -38.306 1.00 73.75 94 ALA A N 1
ATOM 688 C CA . ALA A 1 94 ? 14.606 23.118 -39.511 1.00 73.75 94 ALA A CA 1
ATOM 689 C C . ALA A 1 94 ? 14.560 21.667 -40.041 1.00 73.75 94 ALA A C 1
ATOM 691 O O . ALA A 1 94 ? 14.037 21.422 -41.131 1.00 73.75 94 ALA A O 1
ATOM 692 N N . GLY A 1 95 ? 15.133 20.704 -39.311 1.00 69.56 95 GLY A N 1
ATOM 693 C CA . GLY A 1 95 ? 15.158 19.284 -39.663 1.00 69.56 95 GLY A CA 1
ATOM 694 C C . GLY A 1 95 ? 16.068 18.939 -40.847 1.00 69.56 95 GLY A C 1
ATOM 695 O O . GLY A 1 95 ? 15.883 17.891 -41.470 1.00 69.56 95 GLY A O 1
ATOM 696 N N . ARG A 1 96 ? 17.027 19.808 -41.198 1.00 78.88 96 ARG A N 1
ATOM 697 C CA . ARG A 1 96 ? 17.995 19.591 -42.287 1.00 78.88 96 ARG A CA 1
ATOM 698 C C . ARG A 1 96 ? 19.366 19.225 -41.730 1.00 78.88 96 ARG A C 1
ATOM 700 O O . ARG A 1 96 ? 19.808 19.788 -40.735 1.00 78.88 96 ARG A O 1
ATOM 707 N N . CYS A 1 97 ? 20.059 18.320 -42.415 1.00 82.62 97 CYS A N 1
ATOM 708 C CA . CYS A 1 97 ? 21.445 17.981 -42.108 1.00 82.62 97 CYS A CA 1
ATOM 709 C C . CYS A 1 97 ? 22.383 19.069 -42.638 1.00 82.62 97 CYS A C 1
ATOM 711 O O . CYS A 1 97 ? 22.434 19.310 -43.844 1.00 82.62 97 CYS A O 1
ATOM 713 N N . VAL A 1 98 ? 23.105 19.726 -41.737 1.0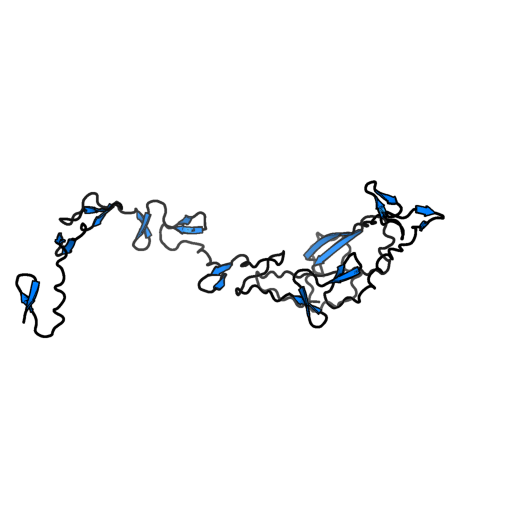0 83.75 98 VAL A N 1
ATOM 714 C CA . VAL A 1 98 ? 24.030 20.829 -42.014 1.00 83.75 98 VAL A CA 1
ATOM 715 C C . VAL A 1 98 ? 25.400 20.551 -41.399 1.00 83.75 98 VAL A C 1
ATOM 717 O O . VAL A 1 98 ? 25.559 19.639 -40.586 1.00 83.75 98 VAL A O 1
ATOM 720 N N . CYS A 1 99 ? 26.405 21.321 -41.806 1.00 83.50 99 CYS A N 1
ATOM 721 C CA . CYS A 1 99 ? 27.722 21.247 -41.191 1.00 83.50 99 CYS A CA 1
ATOM 722 C C . CYS A 1 99 ? 27.693 21.805 -39.756 1.00 83.50 99 CYS A C 1
ATOM 724 O O . CYS A 1 99 ? 27.004 22.802 -39.521 1.00 83.50 99 CYS A O 1
ATOM 726 N N . PRO A 1 100 ? 28.401 21.175 -38.799 1.00 79.75 100 PRO A N 1
ATOM 727 C CA . PRO A 1 100 ? 28.496 21.676 -37.431 1.00 79.75 100 PRO A CA 1
ATOM 728 C C . PRO A 1 100 ? 29.150 23.063 -37.380 1.00 79.75 100 PRO A C 1
ATOM 730 O O . PRO A 1 100 ? 29.920 23.433 -38.274 1.00 79.75 100 PRO A O 1
ATOM 733 N N . GLU A 1 101 ? 28.846 23.829 -36.332 1.00 74.38 101 GLU A N 1
ATOM 734 C CA . GLU A 1 101 ? 29.385 25.180 -36.148 1.00 74.38 101 GLU A CA 1
ATOM 735 C C . GLU A 1 101 ? 30.920 25.189 -36.218 1.00 74.38 101 GLU A C 1
ATOM 737 O O . GLU A 1 101 ? 31.590 24.320 -35.663 1.00 74.38 101 GLU A O 1
ATOM 742 N N . GLY A 1 102 ? 31.480 26.159 -36.947 1.00 69.62 102 GLY A N 1
ATOM 743 C CA . GLY A 1 102 ? 32.925 26.249 -37.193 1.00 69.62 102 GLY A CA 1
ATOM 744 C C . GLY A 1 102 ? 33.441 25.414 -38.374 1.00 69.62 102 GLY A C 1
ATOM 745 O O . GLY A 1 102 ? 34.647 25.388 -38.612 1.00 69.62 102 GLY A O 1
ATOM 746 N N . THR A 1 103 ? 32.562 24.761 -39.145 1.00 78.62 103 THR A N 1
ATOM 747 C CA . THR A 1 103 ? 32.942 24.009 -40.354 1.00 78.62 103 THR A CA 1
ATOM 748 C C . THR A 1 103 ? 32.202 24.498 -41.604 1.00 78.62 103 THR A C 1
ATOM 750 O O . THR A 1 103 ? 31.079 24.992 -41.540 1.00 78.62 103 THR A O 1
ATOM 753 N N . THR A 1 104 ? 32.838 24.368 -42.769 1.00 77.75 104 THR A N 1
ATOM 754 C CA . THR A 1 104 ? 32.293 24.746 -44.081 1.00 77.75 104 THR A CA 1
ATOM 755 C C . THR A 1 104 ? 32.207 23.530 -44.998 1.00 77.75 104 THR A C 1
ATOM 757 O O . THR A 1 104 ? 33.099 22.681 -45.005 1.00 77.75 104 THR A O 1
ATOM 760 N N . TYR A 1 105 ? 31.130 23.428 -45.780 1.00 78.94 105 TYR A N 1
ATOM 761 C CA . TYR A 1 105 ? 30.934 22.326 -46.722 1.00 78.94 105 TYR A CA 1
ATOM 762 C C . TYR A 1 105 ? 31.835 22.496 -47.954 1.00 78.94 105 TYR A C 1
ATOM 764 O O . TYR A 1 105 ? 31.652 23.432 -48.735 1.00 78.94 105 TYR A O 1
ATOM 772 N N . ARG A 1 106 ? 32.788 21.581 -48.156 1.00 75.62 106 ARG A N 1
ATOM 773 C CA . ARG A 1 106 ? 33.619 21.480 -49.366 1.00 75.62 106 ARG A CA 1
ATOM 774 C C . ARG A 1 106 ? 33.743 20.022 -49.799 1.00 75.62 106 ARG A C 1
ATOM 776 O O . ARG A 1 106 ? 33.960 19.141 -48.978 1.00 75.62 106 ARG A O 1
ATOM 783 N N . ASN A 1 107 ? 33.634 19.762 -51.103 1.00 68.38 107 ASN A N 1
ATOM 784 C CA . ASN A 1 107 ? 33.857 18.438 -51.707 1.00 68.38 107 ASN A CA 1
ATOM 785 C C . ASN A 1 107 ? 33.085 17.278 -51.041 1.00 68.38 107 ASN A C 1
ATOM 787 O O . ASN A 1 107 ? 33.614 16.181 -50.895 1.00 68.38 107 ASN A O 1
ATOM 791 N N . GLY A 1 108 ? 31.837 17.509 -50.624 1.00 71.38 108 GLY A N 1
ATOM 792 C CA . GLY A 1 108 ? 31.020 16.463 -49.996 1.00 71.38 108 GLY A CA 1
ATOM 793 C C . GLY A 1 108 ? 31.255 16.263 -48.496 1.00 71.38 108 GLY A C 1
ATOM 794 O O . GLY A 1 108 ? 30.627 15.384 -47.912 1.00 71.38 108 GLY A O 1
ATOM 795 N N . GLN A 1 109 ? 32.113 17.068 -47.860 1.00 74.81 109 GLN A N 1
ATOM 796 C CA . GLN A 1 109 ? 32.453 16.954 -46.441 1.00 74.81 109 GLN A CA 1
ATOM 797 C C . GLN A 1 109 ? 32.498 18.316 -45.739 1.00 74.81 109 GLN A C 1
ATOM 799 O O . GLN A 1 109 ? 32.724 19.357 -46.354 1.00 74.81 109 GLN A O 1
ATOM 804 N N . CYS A 1 110 ? 32.267 18.310 -44.428 1.00 80.12 110 CYS A N 1
ATOM 805 C CA . CYS A 1 110 ? 32.419 19.493 -43.589 1.00 80.12 110 CYS A CA 1
ATOM 806 C C . CYS A 1 110 ? 33.885 19.627 -43.158 1.00 80.12 110 CYS A C 1
ATOM 808 O O . CYS A 1 110 ? 34.432 18.738 -42.510 1.00 80.12 110 CYS A O 1
ATOM 810 N N . THR A 1 111 ? 34.516 20.738 -43.523 1.00 74.31 111 THR A N 1
ATOM 811 C CA . THR A 1 111 ? 35.922 21.066 -43.234 1.00 74.31 111 THR A CA 1
ATOM 812 C C . THR A 1 111 ? 35.998 22.341 -42.402 1.00 74.31 111 THR A C 1
ATOM 814 O O . THR A 1 111 ? 35.431 23.360 -42.794 1.00 74.31 111 THR A O 1
ATOM 817 N N . GLY A 1 112 ? 36.677 22.293 -41.256 1.00 67.56 112 GLY A N 1
ATOM 818 C CA . GLY A 1 112 ? 36.947 23.454 -40.401 1.00 67.56 112 GLY A CA 1
ATOM 819 C C . GLY A 1 112 ? 38.440 23.765 -40.339 1.00 67.56 112 GLY A C 1
ATOM 820 O O . GLY A 1 112 ? 39.265 22.859 -40.464 1.00 67.56 112 GLY A O 1
ATOM 821 N N . ASP A 1 113 ? 38.782 25.035 -40.128 1.00 59.31 113 ASP A N 1
ATOM 822 C CA . ASP A 1 113 ? 40.154 25.449 -39.837 1.00 59.31 113 ASP A CA 1
ATOM 823 C C . ASP A 1 113 ? 40.542 24.958 -38.430 1.00 59.31 113 ASP A C 1
ATOM 825 O O . ASP A 1 113 ? 40.245 25.579 -37.414 1.00 59.31 113 ASP A O 1
ATOM 829 N N . GLY A 1 114 ? 41.204 23.802 -38.371 1.00 55.22 114 GLY A N 1
ATOM 830 C CA . GLY A 1 114 ? 42.151 23.487 -37.299 1.00 55.22 114 GLY A CA 1
ATOM 831 C C . GLY A 1 114 ? 41.623 22.970 -35.958 1.00 55.22 114 GLY A C 1
ATOM 832 O O . GLY A 1 114 ? 42.436 22.807 -35.053 1.00 55.22 114 GLY A O 1
ATOM 833 N N . VAL A 1 115 ? 40.341 22.634 -35.797 1.00 42.25 115 VAL A N 1
ATOM 834 C CA . VAL A 1 115 ? 39.900 21.809 -34.654 1.00 42.25 115 VAL A CA 1
ATOM 835 C C . VAL A 1 115 ? 39.063 20.649 -35.167 1.00 42.25 115 VAL A C 1
ATOM 837 O O . VAL A 1 115 ? 37.865 20.768 -35.414 1.00 42.25 115 VAL A O 1
ATOM 840 N N . ILE A 1 116 ? 39.715 19.499 -35.327 1.00 46.66 116 ILE A N 1
ATOM 841 C CA . ILE A 1 116 ? 39.019 18.224 -35.449 1.00 46.66 116 ILE A CA 1
ATOM 842 C C . ILE A 1 116 ? 38.353 17.984 -34.092 1.00 46.66 116 ILE A C 1
ATOM 844 O O . ILE A 1 116 ? 38.993 17.517 -33.153 1.00 46.66 116 ILE A O 1
ATOM 848 N N . ILE A 1 117 ? 37.068 18.319 -33.962 1.00 48.41 117 ILE A N 1
ATOM 849 C CA . ILE A 1 117 ? 36.241 17.660 -32.953 1.00 48.41 117 ILE A CA 1
ATOM 850 C C . ILE A 1 117 ? 36.088 16.239 -33.477 1.00 48.41 117 ILE A C 1
ATOM 852 O O . ILE A 1 117 ? 35.202 15.958 -34.283 1.00 48.41 117 ILE A O 1
ATOM 856 N N . GLU A 1 118 ? 37.012 15.356 -33.093 1.00 51.03 118 GLU A N 1
ATOM 857 C CA . GLU A 1 118 ? 36.828 13.930 -33.313 1.00 51.03 118 GLU A CA 1
ATOM 858 C C . GLU A 1 118 ? 35.452 13.587 -32.730 1.00 51.03 118 GLU A C 1
ATOM 860 O O . GLU A 1 118 ? 35.218 13.839 -31.539 1.00 51.03 118 GLU A O 1
ATOM 865 N N . PRO A 1 119 ? 34.497 13.079 -33.533 1.00 51.66 119 PRO A N 1
ATOM 866 C CA . PRO A 1 119 ? 33.265 12.568 -32.968 1.00 51.66 119 PRO A CA 1
ATOM 867 C C . PRO A 1 119 ? 33.697 11.496 -31.977 1.00 51.66 119 PRO A C 1
ATOM 869 O O . PRO A 1 119 ? 34.333 10.523 -32.388 1.00 51.66 119 PRO A O 1
ATOM 872 N N . LYS A 1 120 ? 33.422 11.728 -30.680 1.00 52.88 120 LYS A N 1
ATOM 873 C CA . LYS A 1 120 ? 33.795 10.810 -29.596 1.00 52.88 120 LYS A CA 1
ATOM 874 C C . LYS A 1 120 ? 33.563 9.392 -30.108 1.00 52.88 120 LYS A C 1
ATOM 876 O O . LYS A 1 120 ? 32.430 9.121 -30.527 1.00 52.88 120 LYS A O 1
ATOM 881 N N . PRO A 1 121 ? 34.598 8.533 -30.156 1.00 55.47 121 PRO A N 1
ATOM 882 C CA . PRO A 1 121 ? 34.461 7.207 -30.731 1.00 55.47 121 PRO A CA 1
ATOM 883 C C . PRO A 1 121 ? 33.233 6.565 -30.102 1.00 55.47 121 PRO A C 1
ATOM 885 O O . PRO A 1 121 ? 33.146 6.494 -28.872 1.00 55.47 121 PRO A O 1
ATOM 888 N N . LYS A 1 122 ? 32.249 6.197 -30.943 1.00 56.66 122 LYS A N 1
ATOM 889 C CA . LYS A 1 122 ? 31.034 5.517 -30.481 1.00 56.66 122 LYS A CA 1
ATOM 890 C C . LYS A 1 122 ? 31.508 4.404 -29.548 1.00 56.66 122 LYS A C 1
ATOM 892 O O . LYS A 1 122 ? 32.374 3.632 -29.982 1.00 56.66 122 LYS A O 1
ATOM 897 N N . PRO A 1 123 ? 31.055 4.372 -28.279 1.00 54.28 123 PRO A N 1
ATOM 898 C CA . PRO A 1 123 ? 31.597 3.435 -27.315 1.00 54.28 123 PRO A CA 1
ATOM 899 C C . PRO A 1 123 ? 31.522 2.045 -27.930 1.00 54.28 123 PRO A C 1
ATOM 901 O O . PRO A 1 123 ? 30.487 1.665 -28.484 1.00 54.28 123 PRO A O 1
ATOM 904 N N . LYS A 1 124 ? 32.655 1.332 -27.922 1.00 61.03 124 LYS A N 1
ATOM 905 C CA . LYS A 1 124 ? 32.716 -0.027 -28.463 1.00 61.03 124 LYS A CA 1
ATOM 906 C C . LYS A 1 124 ? 31.549 -0.810 -27.858 1.00 61.03 124 LYS A C 1
ATOM 908 O O . LYS A 1 124 ? 31.363 -0.707 -26.643 1.00 61.03 124 LYS A O 1
ATOM 913 N N . PRO A 1 125 ? 30.766 -1.541 -28.671 1.00 57.28 125 PRO A N 1
ATOM 914 C CA . PRO A 1 125 ? 29.626 -2.284 -28.167 1.00 57.28 125 PRO A CA 1
ATOM 915 C C . PRO A 1 125 ? 30.113 -3.191 -27.041 1.00 57.28 125 PRO A C 1
ATOM 917 O O . PRO A 1 125 ? 30.962 -4.061 -27.232 1.00 57.28 125 PRO A O 1
ATOM 920 N N . CYS A 1 126 ? 29.637 -2.898 -25.840 1.00 66.38 126 CYS A N 1
ATOM 921 C CA . CYS A 1 126 ? 29.926 -3.672 -24.651 1.00 66.38 126 CYS A CA 1
ATOM 922 C C . CYS A 1 126 ? 29.296 -5.060 -24.785 1.00 66.38 126 CYS A C 1
ATOM 924 O O . CYS A 1 126 ? 28.221 -5.228 -25.367 1.00 66.38 126 CYS A O 1
ATOM 926 N N . VAL A 1 127 ? 29.968 -6.065 -24.232 1.00 79.56 127 VAL A N 1
ATOM 927 C CA . VAL A 1 127 ? 29.389 -7.400 -24.094 1.00 79.56 127 VAL A CA 1
ATOM 928 C C . VAL A 1 127 ? 28.374 -7.333 -22.956 1.00 79.56 127 VAL A C 1
ATOM 930 O O . VAL A 1 127 ? 28.742 -7.018 -21.826 1.00 79.56 127 VAL A O 1
ATOM 933 N N . LEU A 1 128 ? 27.100 -7.585 -23.265 1.00 73.81 128 LEU A N 1
A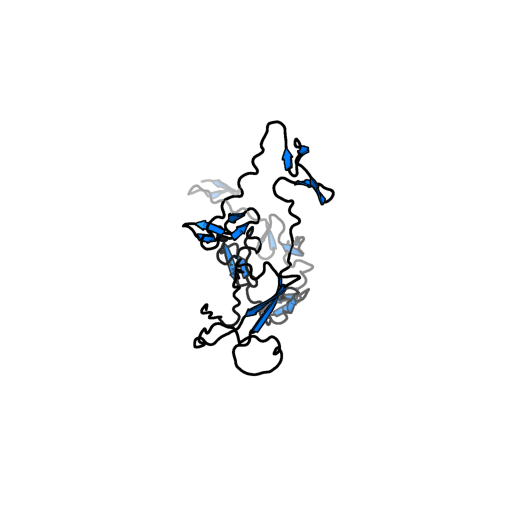TOM 934 C CA . LEU A 1 128 ? 26.025 -7.581 -22.274 1.00 73.81 128 LEU A CA 1
ATOM 935 C C . LEU A 1 128 ? 26.262 -8.683 -21.241 1.00 73.81 128 LEU A C 1
ATOM 937 O O . LEU A 1 128 ? 26.281 -9.869 -21.571 1.00 73.81 128 LEU A O 1
ATOM 941 N N . LEU A 1 129 ? 26.410 -8.276 -19.984 1.00 81.25 129 LEU A N 1
ATOM 942 C CA . LEU A 1 129 ? 26.415 -9.186 -18.848 1.00 81.25 129 LEU A CA 1
ATOM 943 C C . LEU A 1 129 ? 24.981 -9.587 -18.470 1.00 81.25 129 LEU A C 1
ATOM 945 O O . LEU A 1 129 ? 24.001 -8.991 -18.930 1.00 81.25 129 LEU A O 1
ATOM 949 N N . LYS A 1 130 ? 24.835 -10.612 -17.624 1.00 73.38 130 LYS A N 1
ATOM 950 C CA . LYS A 1 130 ? 23.523 -11.166 -17.259 1.00 73.38 130 LYS A CA 1
ATOM 951 C C . LYS A 1 130 ? 22.637 -10.083 -16.627 1.00 73.38 130 LYS A C 1
ATOM 953 O O . LYS A 1 130 ? 22.910 -9.617 -15.526 1.00 73.38 130 LYS A O 1
ATOM 958 N N . GLY A 1 131 ? 21.560 -9.713 -17.321 1.00 75.19 131 GLY A N 1
ATOM 959 C CA . GLY A 1 131 ? 20.575 -8.729 -16.855 1.00 75.19 131 GLY A CA 1
ATOM 960 C C . GLY A 1 131 ? 20.841 -7.273 -17.258 1.00 75.19 131 GLY A C 1
ATOM 961 O O . GLY A 1 131 ? 20.000 -6.429 -16.963 1.00 75.19 131 GLY A O 1
ATOM 962 N N . GLN A 1 132 ? 21.947 -6.961 -17.944 1.00 82.19 132 GLN A N 1
ATOM 963 C CA . GLN A 1 132 ? 22.170 -5.619 -18.494 1.00 82.19 132 GLN A CA 1
ATOM 964 C C . GLN A 1 132 ? 21.283 -5.353 -19.718 1.00 82.19 132 GLN A C 1
ATOM 966 O O . GLN A 1 132 ? 20.863 -6.273 -20.421 1.00 82.19 132 GLN A O 1
ATOM 971 N N . ILE A 1 133 ? 21.043 -4.072 -19.994 1.00 7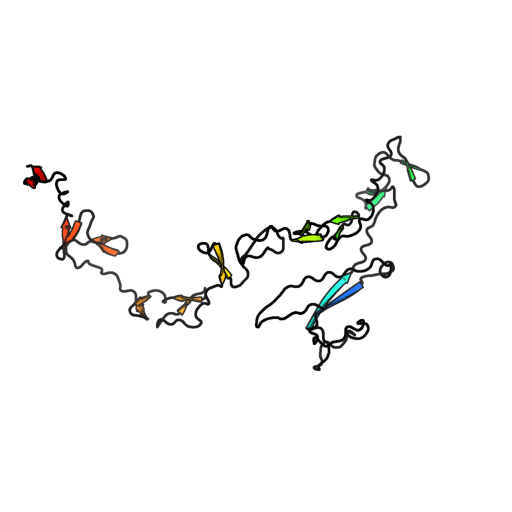9.75 133 ILE A N 1
ATOM 972 C CA . ILE A 1 133 ? 20.399 -3.576 -21.212 1.00 79.75 133 ILE A CA 1
ATOM 973 C C . ILE A 1 133 ? 21.364 -2.683 -21.986 1.00 79.75 133 ILE A C 1
ATOM 975 O O . ILE A 1 133 ? 22.232 -2.033 -21.399 1.00 79.75 133 ILE A O 1
ATOM 979 N N . ARG A 1 134 ? 21.202 -2.640 -23.311 1.00 81.81 134 ARG A N 1
ATOM 980 C CA . ARG A 1 134 ? 21.981 -1.755 -24.180 1.00 81.81 134 ARG A CA 1
ATOM 981 C C . ARG A 1 134 ? 21.202 -0.469 -24.423 1.00 81.81 134 ARG A C 1
ATOM 983 O O . ARG A 1 134 ? 20.074 -0.515 -24.905 1.00 81.81 134 ARG A O 1
ATOM 990 N N . THR A 1 135 ? 21.790 0.661 -24.054 1.00 75.50 135 THR A N 1
ATOM 991 C CA . THR A 1 135 ? 21.207 1.983 -24.276 1.00 75.50 135 THR A CA 1
ATOM 992 C C . THR A 1 135 ? 21.358 2.405 -25.734 1.00 75.50 135 THR A C 1
ATOM 994 O O . THR A 1 135 ? 22.166 1.850 -26.483 1.00 75.50 135 THR A O 1
ATOM 997 N N . GLU A 1 136 ? 20.583 3.407 -26.141 1.00 70.69 136 GLU A N 1
ATOM 998 C CA . GLU A 1 136 ? 20.626 3.967 -27.493 1.00 70.69 136 GLU A CA 1
ATOM 999 C C . GLU A 1 136 ? 22.024 4.467 -27.896 1.00 70.69 136 GLU A C 1
ATOM 1001 O O . GLU A 1 136 ? 22.444 4.305 -29.039 1.00 70.69 136 GLU A O 1
ATOM 1006 N N . ASP A 1 137 ? 22.766 5.027 -26.944 1.00 65.88 137 ASP A N 1
ATOM 1007 C CA . ASP A 1 137 ? 24.138 5.503 -27.107 1.00 65.88 137 ASP A CA 1
ATOM 1008 C C . ASP A 1 137 ? 25.194 4.380 -27.042 1.00 65.88 137 ASP A C 1
ATOM 1010 O O . ASP A 1 137 ? 26.391 4.648 -27.117 1.00 65.88 137 ASP A O 1
ATOM 1014 N N . GLY A 1 138 ? 24.768 3.114 -26.955 1.00 69.06 138 GLY A N 1
ATOM 1015 C CA . GLY A 1 138 ? 25.630 1.934 -27.065 1.00 69.06 138 GLY A CA 1
ATOM 1016 C C . GLY A 1 138 ? 26.277 1.472 -25.757 1.00 69.06 138 GLY A C 1
ATOM 1017 O O . GLY A 1 138 ? 27.146 0.599 -25.791 1.00 69.06 138 GLY A O 1
ATOM 1018 N N . ARG A 1 139 ? 25.862 2.014 -24.607 1.00 79.50 139 ARG A N 1
ATOM 1019 C CA . ARG A 1 139 ? 26.367 1.615 -23.285 1.00 79.50 139 ARG A CA 1
ATOM 1020 C C . ARG A 1 139 ? 25.571 0.437 -22.731 1.00 79.50 139 ARG A C 1
ATOM 1022 O O . ARG A 1 139 ? 24.386 0.291 -23.010 1.00 79.50 139 ARG A O 1
ATOM 1029 N N . CYS A 1 140 ? 26.208 -0.380 -21.899 1.00 83.38 140 CYS A N 1
ATOM 1030 C CA . CYS A 1 140 ? 25.544 -1.447 -21.155 1.00 83.38 140 CYS A CA 1
ATOM 1031 C C . CYS A 1 140 ? 25.302 -0.945 -19.742 1.00 83.38 140 CYS A C 1
ATOM 1033 O O . CYS A 1 140 ? 26.247 -0.583 -19.040 1.00 83.38 140 CYS A O 1
ATOM 1035 N N . VAL A 1 141 ? 24.039 -0.902 -19.338 1.00 84.00 141 VAL A N 1
ATOM 1036 C CA . VAL A 1 141 ? 23.632 -0.442 -18.008 1.00 84.00 141 VAL A CA 1
ATOM 1037 C C . VAL A 1 141 ? 22.726 -1.480 -17.370 1.00 84.00 141 VAL A C 1
ATOM 1039 O O . VAL A 1 141 ? 22.054 -2.241 -18.068 1.00 84.00 141 VAL A O 1
ATOM 1042 N N . CYS A 1 142 ? 22.703 -1.523 -16.043 1.00 83.12 142 CYS A N 1
ATOM 1043 C CA . CYS A 1 142 ? 21.669 -2.269 -15.346 1.00 83.12 142 CYS A CA 1
ATOM 1044 C C . CYS A 1 142 ? 20.339 -1.493 -15.411 1.00 83.12 142 CYS A C 1
ATOM 1046 O O . CYS A 1 142 ? 20.353 -0.259 -15.346 1.00 83.12 142 CYS A O 1
ATOM 1048 N N . PRO A 1 143 ? 19.194 -2.177 -15.597 1.00 76.50 143 PRO A N 1
ATOM 1049 C CA . PRO A 1 143 ? 17.869 -1.569 -15.501 1.00 76.50 143 PRO A CA 1
ATOM 1050 C C . PRO A 1 143 ? 17.672 -0.774 -14.202 1.00 76.50 143 PRO A C 1
ATOM 1052 O O . PRO A 1 143 ? 18.308 -1.055 -13.185 1.00 76.50 143 PRO A O 1
ATOM 1055 N N . ARG A 1 144 ? 16.739 0.186 -14.205 1.00 66.50 144 ARG A N 1
ATOM 1056 C CA . ARG A 1 144 ? 16.367 0.928 -12.987 1.00 66.50 144 ARG A CA 1
ATOM 1057 C C . ARG A 1 144 ? 15.968 -0.043 -11.865 1.00 66.50 144 ARG A C 1
ATOM 1059 O O . ARG A 1 144 ? 15.273 -1.024 -12.120 1.00 66.50 144 ARG A O 1
ATOM 1066 N N . GLY A 1 145 ? 16.443 0.215 -10.645 1.00 61.44 145 GLY A N 1
ATOM 1067 C CA . GLY A 1 145 ? 16.252 -0.674 -9.489 1.00 61.44 145 GLY A CA 1
ATOM 1068 C C . GLY A 1 145 ? 17.199 -1.884 -9.434 1.00 61.44 145 GLY A C 1
ATOM 1069 O O . GLY A 1 145 ? 17.008 -2.771 -8.599 1.00 61.44 145 GLY A O 1
ATOM 1070 N N . THR A 1 146 ? 18.213 -1.951 -10.305 1.00 73.06 146 THR A N 1
ATOM 1071 C CA . THR A 1 146 ? 19.253 -2.995 -10.292 1.00 73.06 146 THR A CA 1
ATOM 1072 C C . THR A 1 146 ? 20.657 -2.396 -10.412 1.00 73.06 146 THR A C 1
ATOM 1074 O O . THR A 1 146 ? 20.837 -1.362 -11.053 1.00 73.06 146 THR A O 1
ATOM 1077 N N . GLU A 1 147 ? 21.650 -3.043 -9.806 1.00 79.44 147 GLU A N 1
ATOM 1078 C CA . GLU A 1 147 ? 23.063 -2.650 -9.843 1.00 79.44 147 GLU A CA 1
ATOM 1079 C C . GLU A 1 147 ? 23.932 -3.840 -10.267 1.00 79.44 147 GLU A C 1
ATOM 1081 O O . GLU A 1 147 ? 23.522 -4.996 -10.155 1.00 79.44 147 GLU A O 1
ATOM 1086 N N . LEU A 1 148 ? 25.107 -3.560 -10.836 1.00 83.19 148 LEU A N 1
ATOM 1087 C CA . LEU A 1 148 ? 26.018 -4.593 -11.311 1.00 83.19 148 LEU A CA 1
ATOM 1088 C C . LEU A 1 148 ? 26.819 -5.164 -10.134 1.00 83.19 148 LEU A C 1
ATOM 1090 O O . LEU A 1 148 ? 27.785 -4.552 -9.689 1.00 83.19 148 LEU A O 1
ATOM 1094 N N . GLU A 1 149 ? 26.464 -6.365 -9.686 1.00 80.62 149 GLU A N 1
ATOM 1095 C CA . GLU A 1 149 ? 27.185 -7.100 -8.646 1.00 80.62 149 GLU A CA 1
ATOM 1096 C C . GLU A 1 149 ? 27.687 -8.433 -9.215 1.00 80.62 149 GLU A C 1
ATOM 1098 O O . GLU A 1 149 ? 26.941 -9.176 -9.853 1.00 80.62 149 GLU A O 1
ATOM 1103 N N . ASN A 1 150 ? 28.977 -8.738 -9.033 1.00 80.25 150 ASN A N 1
ATOM 1104 C CA . ASN A 1 150 ? 29.607 -9.981 -9.509 1.00 80.25 150 ASN A CA 1
ATOM 1105 C C . ASN A 1 150 ? 29.325 -10.320 -10.991 1.00 80.25 150 ASN A C 1
ATOM 1107 O O . ASN A 1 150 ? 29.181 -11.482 -11.368 1.00 80.25 150 ASN A O 1
ATOM 1111 N N . GLY A 1 151 ? 29.234 -9.301 -11.852 1.00 79.62 151 GLY A N 1
ATOM 1112 C CA . GLY A 1 151 ? 28.992 -9.491 -13.284 1.00 79.62 151 GLY A CA 1
ATOM 1113 C C . GLY A 1 151 ? 27.545 -9.842 -13.650 1.00 79.62 151 GLY A C 1
ATOM 1114 O O . GLY A 1 151 ? 27.295 -10.314 -14.758 1.00 79.62 151 GLY A O 1
ATOM 1115 N N . ALA A 1 152 ? 26.585 -9.608 -12.756 1.00 80.44 152 ALA A N 1
ATOM 1116 C CA . ALA A 1 152 ? 25.160 -9.689 -13.050 1.00 80.44 152 ALA A CA 1
ATOM 1117 C C . ALA A 1 152 ? 24.422 -8.469 -12.488 1.00 80.44 152 ALA A C 1
ATOM 1119 O O . ALA A 1 152 ? 24.796 -7.925 -11.454 1.00 80.44 152 ALA A O 1
ATOM 1120 N N . CYS A 1 153 ? 23.357 -8.037 -13.162 1.00 77.38 153 CYS A N 1
ATOM 1121 C CA . CYS A 1 153 ? 22.459 -7.052 -12.576 1.00 77.38 153 CYS A CA 1
ATOM 1122 C C . CYS A 1 153 ? 21.629 -7.732 -11.490 1.00 77.38 153 CYS A C 1
ATOM 1124 O O . CYS A 1 153 ? 20.769 -8.570 -11.779 1.00 77.38 153 CYS A O 1
ATOM 1126 N N . VAL A 1 154 ? 21.906 -7.378 -10.244 1.00 78.56 154 VAL A N 1
ATOM 1127 C CA . VAL A 1 154 ? 21.142 -7.797 -9.073 1.00 78.56 154 VAL A CA 1
ATOM 1128 C C . VAL A 1 154 ? 20.197 -6.672 -8.683 1.00 78.56 154 VAL A C 1
ATOM 1130 O O . VAL A 1 154 ? 20.449 -5.505 -8.975 1.00 78.56 154 VAL A O 1
ATOM 1133 N N . ARG A 1 155 ? 19.074 -6.996 -8.041 1.00 72.19 155 ARG A N 1
ATOM 1134 C CA . ARG A 1 155 ? 18.206 -5.951 -7.489 1.00 72.19 155 ARG A CA 1
ATOM 1135 C C . ARG A 1 155 ? 18.981 -5.173 -6.438 1.00 72.19 155 ARG A C 1
ATOM 1137 O O . ARG A 1 155 ? 19.576 -5.792 -5.564 1.00 72.19 155 ARG A O 1
ATOM 1144 N N . ILE A 1 156 ? 18.937 -3.843 -6.526 1.00 63.47 156 ILE A N 1
ATOM 1145 C CA . ILE A 1 156 ? 19.484 -2.984 -5.479 1.00 63.47 156 ILE A CA 1
ATOM 1146 C C . ILE A 1 156 ? 18.721 -3.353 -4.216 1.00 63.47 156 ILE A C 1
ATOM 1148 O O . ILE A 1 156 ? 17.509 -3.152 -4.127 1.00 63.47 156 ILE A O 1
ATOM 1152 N N . THR A 1 157 ? 19.421 -3.922 -3.243 1.00 51.22 157 THR A N 1
ATOM 1153 C CA . THR A 1 157 ? 18.901 -4.248 -1.915 1.00 51.22 157 THR A CA 1
ATOM 1154 C C . THR A 1 157 ? 18.697 -2.978 -1.084 1.00 51.22 157 THR A C 1
ATOM 1156 O O . THR A 1 157 ? 18.913 -2.965 0.118 1.00 51.22 157 THR A O 1
ATOM 1159 N N . GLN A 1 158 ? 18.153 -1.918 -1.685 1.00 57.19 158 GLN A N 1
ATOM 1160 C CA . GLN A 1 158 ? 17.185 -1.065 -0.999 1.00 57.19 158 GLN A CA 1
ATOM 1161 C C . GLN A 1 158 ? 15.851 -1.816 -1.019 1.00 57.19 158 GLN A C 1
ATOM 1163 O O . GLN A 1 158 ? 14.843 -1.384 -1.571 1.00 57.19 158 GLN A O 1
ATOM 1168 N N . GLY A 1 159 ? 15.885 -3.027 -0.461 1.00 62.22 159 GLY A N 1
ATOM 1169 C CA . GLY A 1 159 ? 14.680 -3.733 -0.096 1.00 62.22 159 GLY A CA 1
ATOM 1170 C C . GLY A 1 159 ? 13.969 -2.866 0.921 1.00 62.22 159 GLY A C 1
ATOM 1171 O O . GLY A 1 159 ? 14.600 -2.251 1.784 1.00 62.22 159 GLY A O 1
ATOM 1172 N N . CYS A 1 160 ? 12.657 -2.787 0.798 1.00 72.56 160 CYS A N 1
ATOM 1173 C CA . CYS A 1 160 ? 11.865 -2.127 1.804 1.00 72.56 160 CYS A CA 1
ATOM 1174 C C . CYS A 1 160 ? 12.205 -2.724 3.176 1.00 72.56 160 CYS A C 1
ATOM 1176 O O . CYS A 1 160 ? 12.135 -3.936 3.370 1.00 72.56 160 CYS A O 1
ATOM 1178 N N . THR A 1 161 ? 12.648 -1.878 4.104 1.00 79.81 161 THR A N 1
ATOM 1179 C CA . THR A 1 161 ? 13.142 -2.309 5.422 1.00 79.81 161 THR A CA 1
ATOM 1180 C C . THR A 1 161 ? 12.025 -2.838 6.315 1.00 79.81 161 THR A C 1
ATOM 1182 O O . THR A 1 161 ? 12.285 -3.575 7.263 1.00 79.81 161 THR A O 1
ATOM 1185 N N . ILE A 1 162 ? 10.782 -2.473 5.999 1.00 79.81 162 ILE A N 1
ATOM 1186 C CA . ILE A 1 162 ? 9.571 -2.898 6.690 1.00 79.81 162 ILE A CA 1
ATOM 1187 C C . ILE A 1 162 ? 9.189 -4.302 6.191 1.00 79.81 162 ILE A C 1
ATOM 1189 O O . ILE A 1 162 ? 8.864 -4.462 5.008 1.00 79.81 162 ILE A O 1
ATOM 1193 N N . PRO A 1 163 ? 9.169 -5.329 7.057 1.00 79.38 163 PRO A N 1
ATOM 1194 C CA . PRO A 1 163 ? 8.737 -6.669 6.680 1.00 79.38 163 PRO A CA 1
ATOM 1195 C C . PRO A 1 163 ? 7.346 -6.666 6.035 1.00 79.38 163 PRO A C 1
ATOM 1197 O O . PRO A 1 163 ? 6.414 -6.042 6.540 1.00 79.38 163 PRO A O 1
ATOM 1200 N N . GLY A 1 164 ? 7.211 -7.359 4.904 1.00 77.00 164 GLY A N 1
ATOM 1201 C CA . GLY A 1 164 ? 5.955 -7.468 4.151 1.00 77.00 164 GLY A CA 1
ATOM 1202 C C . GLY A 1 164 ? 5.635 -6.285 3.230 1.00 77.00 164 GLY A C 1
ATOM 1203 O O . GLY A 1 164 ? 4.668 -6.360 2.477 1.00 77.00 164 GLY A O 1
ATOM 1204 N N . SER A 1 165 ? 6.437 -5.218 3.247 1.00 84.81 165 SER A N 1
ATOM 1205 C CA . SER A 1 165 ? 6.295 -4.126 2.282 1.00 84.81 165 SER A CA 1
ATOM 1206 C C . SER A 1 165 ? 6.979 -4.452 0.954 1.00 84.81 165 SER A C 1
ATOM 1208 O O . SER A 1 165 ? 7.945 -5.216 0.891 1.00 84.81 165 SER A O 1
ATOM 1210 N N . VAL A 1 166 ? 6.452 -3.876 -0.122 1.00 79.88 166 VAL A N 1
ATOM 1211 C CA . VAL A 1 166 ? 6.918 -4.093 -1.492 1.00 79.88 166 VAL A CA 1
ATOM 1212 C C . VAL A 1 166 ? 7.285 -2.760 -2.149 1.00 79.88 166 VAL A C 1
ATOM 1214 O O . VAL A 1 166 ? 6.679 -1.732 -1.831 1.00 79.88 166 VAL A O 1
ATOM 1217 N N . PRO A 1 167 ? 8.275 -2.745 -3.057 1.00 79.56 167 PRO A N 1
ATOM 1218 C CA . PRO A 1 167 ? 8.643 -1.534 -3.776 1.00 79.56 167 PRO A CA 1
ATOM 1219 C C . PRO A 1 167 ? 7.532 -1.113 -4.746 1.00 79.56 167 PRO A C 1
ATOM 1221 O O . PRO A 1 167 ? 6.874 -1.954 -5.366 1.00 79.56 167 PRO A O 1
ATOM 1224 N N . SER A 1 168 ? 7.347 0.197 -4.891 1.00 76.69 168 SER A N 1
ATOM 1225 C CA . SER A 1 168 ? 6.493 0.806 -5.911 1.00 76.69 168 SER A CA 1
ATOM 1226 C C . SER A 1 168 ? 7.004 0.488 -7.319 1.00 76.69 168 SER A C 1
ATOM 1228 O O . SER A 1 168 ? 8.173 0.143 -7.503 1.00 76.69 168 SER A O 1
ATOM 1230 N N . ALA A 1 169 ? 6.135 0.624 -8.324 1.00 71.12 169 ALA A N 1
ATOM 1231 C CA . ALA A 1 169 ? 6.475 0.383 -9.728 1.00 71.12 169 ALA A CA 1
ATOM 1232 C C . ALA A 1 169 ? 7.677 1.225 -10.197 1.00 71.12 169 ALA A C 1
ATOM 1234 O O . ALA A 1 169 ? 8.487 0.748 -10.990 1.00 71.12 169 ALA A O 1
ATOM 1235 N N . ASP A 1 170 ? 7.815 2.434 -9.648 1.00 67.88 170 ASP A N 1
ATOM 1236 C CA . ASP A 1 170 ? 8.898 3.369 -9.962 1.00 67.88 170 ASP A CA 1
ATOM 1237 C C . ASP A 1 170 ? 10.187 3.091 -9.164 1.00 67.88 170 ASP A C 1
ATOM 1239 O O . ASP A 1 170 ? 11.244 3.618 -9.493 1.00 67.88 170 ASP A O 1
ATOM 1243 N N . GLY A 1 171 ? 10.126 2.232 -8.139 1.00 67.50 171 GLY A N 1
ATOM 1244 C CA . GLY A 1 171 ? 11.270 1.846 -7.304 1.00 67.50 171 GLY A CA 1
ATOM 1245 C C . GLY A 1 171 ? 11.673 2.857 -6.223 1.00 67.50 171 GLY A C 1
ATOM 1246 O O . GLY A 1 171 ? 12.506 2.522 -5.388 1.00 67.50 171 GLY A O 1
ATOM 1247 N N . ASP A 1 172 ? 11.060 4.043 -6.194 1.00 72.94 172 ASP A N 1
ATOM 1248 C CA . ASP A 1 172 ? 11.428 5.141 -5.283 1.00 72.94 172 ASP A CA 1
ATOM 1249 C C . ASP A 1 172 ? 10.796 5.044 -3.880 1.00 72.94 172 ASP A C 1
ATOM 1251 O O . ASP A 1 172 ? 11.179 5.769 -2.962 1.00 72.94 172 ASP A O 1
ATOM 1255 N N . SER A 1 173 ? 9.793 4.182 -3.690 1.00 79.19 173 SER A N 1
ATOM 1256 C CA . SER A 1 173 ? 9.052 4.074 -2.429 1.00 79.19 173 SER A CA 1
ATOM 1257 C C . SER A 1 173 ? 8.609 2.647 -2.124 1.00 79.19 173 SER A C 1
ATOM 1259 O O . SER A 1 173 ? 8.622 1.772 -2.989 1.00 79.19 173 SER A O 1
ATOM 1261 N N . CYS A 1 174 ? 8.203 2.420 -0.875 1.00 87.06 174 CYS A N 1
ATOM 1262 C CA . CYS A 1 174 ? 7.740 1.137 -0.360 1.00 87.06 174 CYS A CA 1
ATOM 1263 C C . CYS A 1 174 ? 6.324 1.265 0.194 1.00 87.06 174 CYS A C 1
ATOM 1265 O O . CYS A 1 174 ? 6.016 2.240 0.880 1.00 87.06 174 CYS A O 1
ATOM 1267 N N . TYR A 1 175 ? 5.472 0.279 -0.076 1.00 88.38 175 TYR A N 1
ATOM 1268 C CA . TYR A 1 175 ? 4.082 0.272 0.376 1.00 88.38 175 TYR A CA 1
ATOM 1269 C C . TYR A 1 175 ? 3.653 -1.117 0.858 1.00 88.38 175 TYR A C 1
ATOM 1271 O O . TYR A 1 175 ? 4.248 -2.131 0.488 1.00 88.38 175 TYR A O 1
ATOM 1279 N N . CYS A 1 176 ? 2.620 -1.164 1.701 1.00 90.31 176 CYS A N 1
ATOM 1280 C CA . CYS A 1 176 ? 1.987 -2.423 2.076 1.00 90.31 176 CYS A CA 1
ATOM 1281 C C . CYS A 1 176 ? 1.027 -2.868 0.959 1.00 90.31 176 CYS A C 1
ATOM 1283 O O . CYS A 1 176 ? 0.209 -2.058 0.513 1.00 90.31 176 CYS A O 1
ATOM 1285 N N . PRO A 1 177 ? 1.129 -4.116 0.469 1.00 85.50 177 PRO A N 1
ATOM 1286 C CA . PRO A 1 177 ? 0.272 -4.619 -0.602 1.00 85.50 177 PRO A CA 1
ATOM 1287 C C . PRO A 1 177 ? -1.214 -4.621 -0.202 1.00 85.50 177 PRO A C 1
ATOM 1289 O O . PRO A 1 177 ? -1.558 -4.562 0.978 1.00 85.50 177 PRO A O 1
ATOM 1292 N N . LYS A 1 178 ? -2.121 -4.704 -1.187 1.00 83.19 178 LYS A N 1
ATOM 1293 C CA . LYS A 1 178 ? -3.575 -4.735 -0.930 1.00 83.19 178 LYS A CA 1
ATOM 1294 C C . LYS A 1 178 ? -3.953 -5.849 0.057 1.00 83.19 178 LYS A C 1
ATOM 1296 O O . LYS A 1 178 ? -3.453 -6.965 -0.056 1.00 83.19 178 LYS A O 1
ATOM 1301 N N . GLY A 1 179 ? -4.870 -5.544 0.978 1.00 81.31 179 GLY A N 1
ATOM 1302 C CA . GLY A 1 179 ? -5.276 -6.454 2.056 1.00 81.31 179 GLY A CA 1
ATOM 1303 C C . GLY A 1 179 ? -4.297 -6.490 3.234 1.00 81.31 179 GLY A C 1
ATOM 1304 O O . GLY A 1 179 ? -4.385 -7.385 4.079 1.00 81.31 179 GLY A O 1
ATOM 1305 N N . THR A 1 180 ? -3.343 -5.557 3.278 1.00 88.25 180 THR A N 1
ATOM 1306 C CA . THR A 1 180 ? -2.429 -5.353 4.400 1.00 88.25 180 THR A CA 1
ATOM 1307 C C . THR A 1 180 ? -2.265 -3.863 4.691 1.00 88.25 180 THR A C 1
ATOM 1309 O O . THR A 1 180 ? -2.344 -3.031 3.785 1.00 88.25 180 THR A O 1
ATOM 1312 N N . HIS A 1 181 ? -1.958 -3.525 5.939 1.00 89.81 181 HIS A N 1
ATOM 1313 C CA . HIS A 1 181 ? -1.633 -2.166 6.363 1.00 89.81 181 HIS A CA 1
ATOM 1314 C C . HIS A 1 181 ? -0.362 -2.152 7.207 1.00 89.81 181 HIS A C 1
ATOM 1316 O O . HIS A 1 181 ? 0.067 -3.175 7.743 1.00 89.81 181 HIS A O 1
ATOM 1322 N N . LEU A 1 182 ? 0.248 -0.973 7.329 1.00 91.19 182 LEU A N 1
ATOM 1323 C CA . LEU A 1 182 ? 1.408 -0.780 8.190 1.00 91.19 182 LEU A CA 1
ATOM 1324 C C . LEU A 1 182 ? 0.967 -0.740 9.656 1.00 91.19 182 LEU A C 1
ATOM 1326 O O . LEU A 1 182 ? 0.364 0.240 10.098 1.00 91.19 182 LEU A O 1
ATOM 1330 N N . ASP A 1 183 ? 1.326 -1.767 10.419 1.00 89.31 183 ASP A N 1
ATOM 1331 C CA . ASP A 1 183 ? 1.219 -1.751 11.873 1.00 89.31 183 ASP A CA 1
ATOM 1332 C C . ASP A 1 183 ? 2.482 -1.101 12.451 1.00 89.31 183 ASP A C 1
ATOM 1334 O O . ASP A 1 183 ? 3.591 -1.628 12.336 1.00 89.31 183 ASP A O 1
ATOM 1338 N N . ARG A 1 184 ? 2.318 0.071 13.074 1.00 88.88 184 ARG A N 1
ATOM 1339 C CA . ARG A 1 184 ? 3.427 0.828 13.678 1.00 88.88 184 ARG A CA 1
ATOM 1340 C C . ARG A 1 184 ? 4.029 0.142 14.902 1.00 88.88 184 ARG A C 1
ATOM 1342 O O . ARG A 1 184 ? 5.198 0.370 15.187 1.00 88.88 184 ARG A O 1
ATOM 1349 N N . ASN A 1 185 ? 3.258 -0.677 15.614 1.00 88.62 185 ASN A N 1
ATOM 1350 C CA . ASN A 1 185 ? 3.741 -1.412 16.779 1.00 88.62 185 ASN A CA 1
ATOM 1351 C C . ASN A 1 185 ? 4.557 -2.631 16.345 1.00 88.62 185 ASN A C 1
ATOM 1353 O O . ASN A 1 185 ? 5.607 -2.903 16.918 1.00 88.62 185 ASN A O 1
ATOM 1357 N N . ALA A 1 186 ? 4.096 -3.342 15.312 1.00 84.62 186 ALA A N 1
ATOM 1358 C CA . ALA A 1 186 ? 4.829 -4.467 14.731 1.00 84.62 186 ALA A CA 1
ATOM 1359 C C . ALA A 1 186 ? 5.959 -4.027 13.779 1.00 84.62 186 ALA A C 1
ATOM 1361 O O . ALA A 1 186 ? 6.782 -4.852 13.386 1.00 84.62 186 ALA A O 1
ATOM 1362 N N . ASN A 1 187 ? 5.982 -2.744 13.394 1.00 87.88 187 ASN A N 1
ATOM 1363 C CA . ASN A 1 187 ? 6.843 -2.173 12.357 1.00 87.88 187 ASN A CA 1
ATOM 1364 C C . ASN A 1 187 ? 6.862 -3.029 11.074 1.00 87.88 187 ASN A C 1
ATOM 1366 O O . ASN A 1 187 ? 7.915 -3.263 10.483 1.00 87.88 187 ASN A O 1
ATOM 1370 N N . ALA A 1 188 ? 5.693 -3.540 10.680 1.00 88.94 188 ALA A N 1
ATOM 1371 C CA . ALA A 1 188 ? 5.526 -4.515 9.605 1.00 88.94 188 ALA A CA 1
ATOM 1372 C C . ALA A 1 188 ? 4.180 -4.328 8.890 1.00 88.94 188 ALA A C 1
ATOM 1374 O O . ALA A 1 188 ? 3.228 -3.799 9.467 1.00 88.94 188 ALA A O 1
ATOM 1375 N N . CYS A 1 189 ? 4.086 -4.796 7.643 1.00 88.31 189 CYS A N 1
ATOM 1376 C CA . CYS A 1 189 ? 2.804 -4.926 6.959 1.00 88.31 189 CYS A CA 1
ATOM 1377 C C . CYS A 1 189 ? 2.067 -6.151 7.499 1.00 88.31 189 CYS A C 1
ATOM 1379 O O . CYS A 1 189 ? 2.525 -7.287 7.349 1.00 88.31 189 CYS A O 1
ATOM 1381 N N . VAL A 1 190 ? 0.918 -5.922 8.124 1.00 90.31 190 VAL A N 1
ATOM 1382 C CA . VAL A 1 190 ? 0.067 -6.973 8.686 1.00 90.31 190 VAL A CA 1
ATOM 1383 C C . VAL A 1 190 ? -1.209 -7.084 7.869 1.00 90.31 190 VAL A C 1
ATOM 1385 O O . VAL A 1 190 ? -1.664 -6.103 7.284 1.00 90.31 190 VAL A O 1
ATOM 1388 N N . ARG A 1 191 ? -1.796 -8.284 7.811 1.00 88.19 191 ARG A N 1
ATOM 1389 C CA . ARG A 1 191 ? -3.075 -8.481 7.122 1.00 88.19 191 ARG A CA 1
ATOM 1390 C C . ARG A 1 191 ? -4.153 -7.607 7.741 1.00 88.19 191 ARG A C 1
ATOM 1392 O O . ARG A 1 191 ? -4.264 -7.520 8.965 1.00 88.19 191 ARG A O 1
ATOM 1399 N N . ASP A 1 192 ? -4.960 -7.007 6.879 1.00 82.31 192 ASP A N 1
ATOM 1400 C CA . ASP A 1 192 ? -6.146 -6.295 7.313 1.00 82.31 192 ASP A CA 1
ATOM 1401 C C . ASP A 1 192 ? -7.034 -7.262 8.082 1.00 82.31 192 ASP A C 1
ATOM 1403 O O . ASP A 1 192 ? -7.250 -8.415 7.691 1.00 82.31 192 ASP A O 1
ATOM 1407 N N . LYS A 1 193 ? -7.516 -6.798 9.232 1.00 76.50 193 LYS A N 1
ATOM 1408 C CA . LYS A 1 193 ? -8.438 -7.581 10.038 1.00 76.50 193 LYS A CA 1
ATOM 1409 C C . LYS A 1 193 ? -9.693 -7.775 9.192 1.00 76.50 193 LYS A C 1
ATOM 1411 O O . LYS A 1 193 ? -10.330 -6.788 8.831 1.00 76.50 193 LYS A O 1
ATOM 1416 N N . GLN A 1 194 ? -10.020 -9.023 8.851 1.00 68.00 194 GLN A N 1
ATOM 1417 C CA . GLN A 1 194 ? -11.257 -9.317 8.131 1.00 68.00 194 GLN A CA 1
ATOM 1418 C C . GLN A 1 194 ? -12.417 -8.730 8.927 1.00 68.00 194 GLN A C 1
ATOM 1420 O O . GLN A 1 194 ? -12.641 -9.097 10.087 1.00 68.00 194 GLN A O 1
ATOM 1425 N N . LYS A 1 195 ? -13.105 -7.764 8.315 1.00 74.94 195 LYS A N 1
ATOM 1426 C CA . LYS A 1 195 ? -14.305 -7.188 8.903 1.00 74.94 195 LYS A CA 1
ATOM 1427 C C . LYS A 1 195 ? -15.343 -8.306 8.983 1.00 74.94 195 LYS A C 1
ATOM 1429 O O . LYS A 1 195 ? -15.478 -9.068 8.024 1.00 74.94 195 LYS A O 1
ATOM 1434 N N . PRO A 1 196 ? -16.016 -8.475 10.128 1.00 75.31 196 PRO A N 1
ATOM 1435 C CA . PRO A 1 196 ? -16.967 -9.560 10.278 1.00 75.31 196 PRO A CA 1
ATOM 1436 C C . PRO A 1 196 ? -18.100 -9.391 9.260 1.00 75.31 196 PRO A C 1
ATOM 1438 O O . PRO A 1 196 ? -18.690 -8.314 9.161 1.00 75.31 196 PRO A O 1
ATOM 1441 N N . GLU A 1 197 ? -18.421 -10.462 8.528 1.00 79.31 197 GLU A N 1
ATOM 1442 C CA . GLU A 1 197 ? -19.529 -10.469 7.558 1.00 79.31 197 GLU A CA 1
ATOM 1443 C C . GLU A 1 197 ? -20.866 -10.109 8.217 1.00 79.31 197 GLU A C 1
ATOM 1445 O O . GLU A 1 197 ? -21.742 -9.515 7.594 1.00 79.31 197 GLU A O 1
ATOM 1450 N N . GLN A 1 198 ? -21.016 -10.445 9.501 1.00 85.38 198 GLN A N 1
ATOM 1451 C CA . GLN A 1 198 ? -22.188 -10.129 10.304 1.00 85.38 198 GLN A CA 1
ATOM 1452 C C . GLN A 1 198 ? -21.778 -9.548 11.653 1.00 85.38 198 GLN A C 1
ATOM 1454 O O . GLN A 1 198 ? -20.901 -10.074 12.342 1.00 85.38 198 GLN A O 1
ATOM 1459 N N . CYS A 1 199 ? -22.466 -8.489 12.067 1.00 89.38 199 CYS A N 1
ATOM 1460 C CA . CYS A 1 199 ? -22.292 -7.932 13.398 1.00 89.38 199 CYS A CA 1
ATOM 1461 C C . CYS A 1 199 ? -22.933 -8.845 14.447 1.00 89.38 199 CYS A C 1
ATOM 1463 O O . CYS A 1 199 ? -24.114 -9.179 14.371 1.00 89.38 199 CYS A O 1
ATOM 1465 N N . THR A 1 200 ? -22.146 -9.250 15.442 1.00 89.56 200 THR A N 1
ATOM 1466 C CA . THR A 1 200 ? -22.567 -10.222 16.462 1.00 89.56 200 THR A CA 1
ATOM 1467 C C . THR A 1 200 ? -23.357 -9.588 17.607 1.00 89.56 200 THR A C 1
ATOM 1469 O O . THR A 1 200 ? -24.153 -10.265 18.259 1.00 89.56 200 THR A O 1
ATOM 1472 N N . ILE A 1 201 ? -23.177 -8.288 17.861 1.00 89.81 201 ILE A N 1
ATOM 1473 C CA . ILE A 1 201 ? -23.936 -7.558 18.882 1.00 89.81 201 ILE A CA 1
ATOM 1474 C C . ILE A 1 201 ? -25.298 -7.183 18.304 1.00 89.81 201 ILE A C 1
ATOM 1476 O O . ILE A 1 201 ? -25.411 -6.534 17.263 1.00 89.81 201 ILE A O 1
ATOM 1480 N N . ARG A 1 202 ? -26.359 -7.551 19.023 1.00 89.75 202 ARG A N 1
ATOM 1481 C CA . ARG A 1 202 ? -27.734 -7.326 18.577 1.00 89.75 202 ARG A CA 1
ATOM 1482 C C . ARG A 1 202 ? -28.002 -5.836 18.338 1.00 89.75 202 ARG A C 1
ATOM 1484 O O . ARG A 1 202 ? -27.922 -5.034 19.266 1.00 89.75 202 ARG A O 1
ATOM 1491 N N . GLY A 1 203 ? -28.399 -5.495 17.115 1.00 89.56 203 GLY A N 1
ATOM 1492 C CA . GLY A 1 203 ? -28.748 -4.128 16.715 1.00 89.56 203 GLY A CA 1
ATOM 1493 C C . GLY A 1 203 ? -27.584 -3.296 16.174 1.00 89.56 203 GLY A C 1
ATOM 1494 O O . GLY A 1 203 ? -27.808 -2.134 15.847 1.00 89.56 203 GLY A O 1
ATOM 1495 N N . GLN A 1 204 ? -26.375 -3.859 16.073 1.00 95.12 204 GLN A N 1
ATOM 1496 C CA . GLN A 1 204 ? -25.306 -3.239 15.294 1.00 95.12 204 GLN A CA 1
ATOM 1497 C C . GLN A 1 204 ? -25.581 -3.353 13.794 1.00 95.12 204 GLN A C 1
ATOM 1499 O O . GLN A 1 204 ? -26.238 -4.288 13.334 1.00 95.12 204 GLN A O 1
ATOM 1504 N N . VAL A 1 205 ? -25.042 -2.396 13.050 1.00 92.38 205 VAL A N 1
ATOM 1505 C CA . VAL A 1 205 ? -25.062 -2.328 11.590 1.00 92.38 205 VAL A CA 1
ATOM 1506 C C . VAL A 1 205 ? -23.657 -2.017 11.091 1.00 92.38 205 VAL A C 1
ATOM 1508 O O . VAL A 1 205 ? -22.854 -1.453 11.834 1.00 92.38 205 VAL A O 1
ATOM 1511 N N . HIS A 1 206 ? -23.363 -2.369 9.845 1.00 91.69 206 HIS A N 1
ATOM 1512 C CA . HIS A 1 206 ? -22.151 -1.911 9.176 1.00 91.69 206 HIS A CA 1
ATOM 1513 C C . HIS A 1 206 ? -22.277 -0.427 8.818 1.00 91.69 206 HIS A C 1
ATOM 1515 O O . HIS A 1 206 ? -23.317 0.002 8.309 1.00 91.69 206 HIS A O 1
ATOM 1521 N N . ASP A 1 207 ? -21.243 0.362 9.093 1.00 88.44 207 ASP A N 1
ATOM 1522 C CA . ASP A 1 207 ? -21.125 1.721 8.564 1.00 88.44 207 ASP A CA 1
ATOM 1523 C C . ASP A 1 207 ? -20.590 1.733 7.118 1.00 88.44 207 ASP A C 1
ATOM 1525 O O . ASP A 1 207 ? -20.462 0.692 6.472 1.00 88.44 207 ASP A O 1
ATOM 1529 N N . ALA A 1 208 ? -20.311 2.929 6.588 1.00 85.50 208 ALA A N 1
ATOM 1530 C CA . ALA A 1 208 ? -19.791 3.101 5.231 1.00 85.50 208 ALA A CA 1
ATOM 1531 C C . ALA A 1 208 ? -18.426 2.425 5.018 1.00 85.50 208 ALA A C 1
ATOM 1533 O O . ALA A 1 208 ? -18.104 2.047 3.893 1.00 85.50 208 ALA A O 1
ATOM 1534 N N . ASP A 1 209 ? -17.655 2.252 6.091 1.00 80.56 209 ASP A N 1
ATOM 1535 C CA . ASP A 1 209 ? -16.353 1.602 6.065 1.00 80.56 209 ASP A CA 1
ATOM 1536 C C . ASP A 1 209 ? -16.481 0.084 6.268 1.00 80.56 209 ASP A C 1
ATOM 1538 O O . ASP A 1 209 ? -15.519 -0.654 6.054 1.00 80.56 209 ASP A O 1
ATOM 1542 N N . GLY A 1 210 ? -17.660 -0.416 6.644 1.00 80.38 210 GLY A N 1
ATOM 1543 C CA . GLY A 1 210 ? -17.907 -1.825 6.929 1.00 80.38 210 GLY A CA 1
ATOM 1544 C C . GLY A 1 210 ? -17.589 -2.215 8.373 1.00 80.38 210 GLY A C 1
ATOM 1545 O O . GLY A 1 210 ? -17.363 -3.393 8.644 1.00 80.38 210 GLY A O 1
ATOM 1546 N N . ASP A 1 211 ? -17.531 -1.264 9.304 1.00 87.19 211 ASP A N 1
ATOM 1547 C CA . ASP A 1 211 ? -17.332 -1.542 10.726 1.00 87.19 211 ASP A CA 1
ATOM 1548 C C . ASP A 1 211 ? -18.672 -1.709 11.451 1.00 87.19 211 ASP A C 1
ATOM 1550 O O . ASP A 1 211 ? -19.663 -1.047 11.149 1.00 87.19 211 ASP A O 1
ATOM 1554 N N . CYS A 1 212 ? -18.716 -2.619 12.426 1.00 91.12 212 CYS A N 1
ATOM 1555 C CA . CYS A 1 212 ? -19.926 -2.890 13.199 1.00 91.12 212 CYS A CA 1
ATOM 1556 C C . CYS A 1 212 ? -20.151 -1.827 14.275 1.00 91.12 212 CYS A C 1
ATOM 1558 O O . CYS A 1 212 ? -19.501 -1.834 15.325 1.00 91.12 212 CYS A O 1
ATOM 1560 N N . VAL A 1 213 ? -21.126 -0.951 14.043 1.00 93.81 213 VAL A N 1
ATOM 1561 C CA . VAL A 1 213 ? -21.447 0.188 14.908 1.00 93.81 213 VAL A CA 1
ATOM 1562 C C . VAL A 1 213 ? -22.904 0.165 15.361 1.00 93.81 213 VAL A C 1
ATOM 1564 O O . VAL A 1 213 ? -23.778 -0.414 14.718 1.00 93.81 213 VAL A O 1
ATOM 1567 N N . CYS A 1 214 ? -23.186 0.799 16.499 1.00 95.12 214 CYS A N 1
ATOM 1568 C CA . CYS A 1 214 ? -24.563 1.054 16.907 1.00 95.12 214 CYS A CA 1
ATOM 1569 C C . CYS A 1 214 ? -25.127 2.261 16.132 1.00 95.12 214 CYS A C 1
ATOM 1571 O O . CYS A 1 214 ? -24.412 3.250 15.952 1.00 95.12 214 CYS A O 1
ATOM 1573 N N . PRO A 1 215 ? -26.393 2.221 15.675 1.00 93.38 215 PRO A N 1
ATOM 1574 C CA . PRO A 1 215 ? -27.005 3.335 14.956 1.00 93.38 215 PRO A CA 1
ATOM 1575 C C . PRO A 1 215 ? -27.043 4.615 15.802 1.00 93.38 215 PRO A C 1
ATOM 1577 O O . PRO A 1 215 ? -26.997 4.572 17.037 1.00 93.38 215 PRO A O 1
ATOM 1580 N N . LYS A 1 216 ? -27.150 5.775 15.138 1.00 91.50 216 LYS A N 1
ATOM 1581 C CA . LYS A 1 216 ? -27.147 7.088 15.807 1.00 91.50 216 LYS A CA 1
ATOM 1582 C C . LYS A 1 216 ? -28.136 7.127 16.978 1.00 91.50 216 LYS A C 1
ATOM 1584 O O . LYS A 1 216 ? -29.289 6.730 16.844 1.00 91.50 216 LYS A O 1
ATOM 1589 N N . GLY A 1 217 ? -27.671 7.638 18.119 1.00 88.50 217 GLY A N 1
ATOM 1590 C CA . GLY A 1 217 ? -28.466 7.728 19.348 1.00 88.50 217 GLY A CA 1
ATOM 1591 C C . GLY A 1 217 ? -28.528 6.435 20.166 1.00 88.50 217 GLY A C 1
ATOM 1592 O O . GLY A 1 217 ? -29.278 6.376 21.140 1.00 88.50 217 GLY A O 1
ATOM 1593 N N . THR A 1 218 ? -27.751 5.409 19.809 1.00 93.75 218 THR A N 1
ATOM 1594 C CA . THR A 1 218 ? -27.663 4.153 20.563 1.00 93.75 218 THR A CA 1
ATOM 1595 C C . THR A 1 218 ? -26.221 3.810 20.943 1.00 93.75 218 THR A C 1
ATOM 1597 O O . THR A 1 218 ? -25.277 4.206 20.267 1.00 93.75 218 THR A O 1
ATOM 1600 N N . GLU A 1 219 ? -26.054 3.079 22.043 1.00 92.81 219 GLU A N 1
ATOM 1601 C CA . GLU A 1 219 ? -24.774 2.584 22.560 1.00 92.81 219 GLU A CA 1
ATOM 1602 C C . GLU A 1 219 ? -24.865 1.086 22.878 1.00 92.81 219 GLU A C 1
ATOM 1604 O O . GLU A 1 219 ? -25.952 0.558 23.144 1.00 92.81 219 GLU A O 1
ATOM 1609 N N . VAL A 1 220 ? -23.727 0.387 22.880 1.00 94.00 220 VAL A N 1
ATOM 1610 C CA . VAL A 1 220 ? -23.684 -1.017 23.305 1.00 94.00 220 VAL A CA 1
ATOM 1611 C C . VAL A 1 220 ? -23.926 -1.083 24.810 1.00 94.00 220 VAL A C 1
ATOM 1613 O O . VAL A 1 220 ? -23.104 -0.646 25.611 1.00 94.00 220 VAL A O 1
ATOM 1616 N N . ARG A 1 221 ? -25.042 -1.693 25.211 1.00 93.00 221 ARG A N 1
ATOM 1617 C CA . ARG A 1 221 ? -25.389 -1.909 26.614 1.00 93.00 221 ARG A CA 1
ATOM 1618 C C . ARG A 1 221 ? -25.991 -3.291 26.821 1.00 93.00 221 ARG A C 1
ATOM 1620 O O . ARG A 1 221 ? -27.051 -3.611 26.280 1.00 93.00 221 ARG A O 1
ATOM 1627 N N . ASN A 1 222 ? -25.337 -4.091 27.665 1.00 89.44 222 ASN A N 1
ATOM 1628 C CA . ASN A 1 222 ? -25.698 -5.488 27.942 1.00 89.44 222 ASN A CA 1
ATOM 1629 C C . ASN A 1 222 ? -25.804 -6.331 26.654 1.00 89.44 222 ASN A C 1
ATOM 1631 O O . ASN A 1 222 ? -26.810 -7.004 26.439 1.00 89.44 222 ASN A O 1
ATOM 1635 N N . GLY A 1 223 ? -24.799 -6.241 25.775 1.00 90.88 223 GLY A N 1
ATOM 1636 C CA . GLY A 1 223 ? -24.720 -7.053 24.552 1.00 90.88 223 GLY A CA 1
ATOM 1637 C C . GLY A 1 223 ? -25.710 -6.678 23.440 1.00 90.88 223 GLY A C 1
ATOM 1638 O O . GLY A 1 223 ? -25.917 -7.468 22.522 1.00 90.88 223 GLY A O 1
ATOM 1639 N N . ALA A 1 224 ? -26.328 -5.496 23.502 1.00 94.06 224 ALA A N 1
ATOM 1640 C CA . ALA A 1 224 ? -27.207 -4.987 22.451 1.00 94.06 224 ALA A CA 1
ATOM 1641 C C . ALA A 1 224 ? -27.072 -3.469 22.299 1.00 94.06 224 ALA A C 1
ATOM 1643 O O . ALA A 1 224 ? -26.812 -2.776 23.284 1.00 94.06 224 ALA A O 1
ATOM 1644 N N . CYS A 1 225 ? -27.310 -2.947 21.097 1.00 94.88 225 CYS A N 1
ATOM 1645 C CA . CYS A 1 225 ? -27.472 -1.513 20.886 1.00 94.88 225 CYS A CA 1
ATOM 1646 C C . CYS A 1 225 ? -28.775 -1.049 21.540 1.00 94.88 225 CYS A C 1
ATOM 1648 O O . CYS A 1 225 ? -29.861 -1.551 21.237 1.00 94.88 225 CYS A O 1
ATOM 1650 N N . ARG A 1 226 ? -28.666 -0.108 22.477 1.00 94.56 226 ARG A N 1
ATOM 1651 C CA . ARG A 1 226 ? -29.800 0.473 23.202 1.00 94.56 226 ARG A CA 1
ATOM 1652 C C . ARG A 1 226 ? -29.740 1.992 23.119 1.00 94.56 226 ARG A C 1
ATOM 1654 O O . ARG A 1 226 ? -28.638 2.527 23.051 1.00 94.56 226 ARG A O 1
ATOM 1661 N N . PRO A 1 227 ? -30.884 2.694 23.165 1.00 91.56 227 PRO A N 1
ATOM 1662 C CA . PRO A 1 227 ? -30.895 4.150 23.212 1.00 91.56 227 PRO A CA 1
ATOM 1663 C C . PRO A 1 227 ? -29.988 4.678 24.322 1.00 91.56 227 PRO A C 1
ATOM 1665 O O . PRO A 1 227 ? -30.052 4.193 25.459 1.00 91.56 227 PRO A O 1
ATOM 1668 N N . ILE A 1 228 ? -29.163 5.668 23.980 1.00 88.50 228 ILE A N 1
ATOM 1669 C CA . ILE A 1 228 ? -28.352 6.396 24.953 1.00 88.50 228 ILE A CA 1
ATOM 1670 C C . ILE A 1 228 ? -29.323 6.992 25.970 1.00 88.50 228 ILE A C 1
ATOM 1672 O O . ILE A 1 228 ? -30.280 7.680 25.605 1.00 88.50 228 ILE A O 1
ATOM 1676 N N . ARG A 1 229 ? -29.122 6.688 27.257 1.00 81.38 229 ARG A N 1
ATOM 1677 C CA . ARG A 1 229 ? -29.977 7.276 28.291 1.00 81.38 229 ARG A CA 1
ATOM 1678 C C . ARG A 1 229 ? -29.689 8.774 28.358 1.00 81.38 229 ARG A C 1
ATOM 1680 O O . ARG A 1 229 ? -28.518 9.134 28.484 1.00 81.38 229 ARG A O 1
ATOM 1687 N N . PRO A 1 230 ? -30.719 9.637 28.317 1.00 75.00 230 PRO A N 1
ATOM 1688 C CA . PRO A 1 230 ? -30.505 11.058 28.526 1.00 75.00 230 PRO A CA 1
ATOM 1689 C C . PRO A 1 230 ? -29.835 11.259 29.885 1.00 75.00 230 PRO A C 1
ATOM 1691 O O . PRO A 1 230 ? -30.222 10.631 30.880 1.00 75.00 230 PRO A O 1
ATOM 1694 N N . LYS A 1 231 ? -28.794 12.097 29.912 1.00 78.56 231 LYS A N 1
ATOM 1695 C CA . LYS A 1 231 ? -28.139 12.474 31.165 1.00 78.56 231 LYS A CA 1
ATOM 1696 C C . LYS A 1 231 ? -29.182 13.141 32.073 1.00 78.56 231 LYS A C 1
ATOM 1698 O O . LYS A 1 231 ? -30.043 13.863 31.565 1.00 78.56 231 LYS A O 1
ATOM 1703 N N . PRO A 1 232 ? -29.161 12.874 33.388 1.00 74.00 232 PRO A N 1
ATOM 1704 C CA . PRO A 1 232 ? -30.170 13.404 34.292 1.00 74.00 232 PRO A CA 1
ATOM 1705 C C . PRO A 1 232 ? -30.165 14.937 34.264 1.00 74.00 232 PRO A C 1
ATOM 1707 O O . PRO A 1 232 ? -29.113 15.562 34.385 1.00 74.00 232 PRO A O 1
ATOM 1710 N N . GLU A 1 233 ? -31.348 15.540 34.132 1.00 78.56 233 GLU A N 1
ATOM 1711 C CA . GLU A 1 233 ? -31.501 17.003 34.135 1.00 78.56 233 GLU A CA 1
ATOM 1712 C C . GLU A 1 233 ? -31.092 17.619 35.480 1.00 78.56 233 GLU A C 1
ATOM 1714 O O . GLU A 1 233 ? -30.596 18.743 35.526 1.00 78.56 233 GLU A O 1
ATOM 1719 N N . GLN A 1 234 ? -31.252 16.856 36.566 1.00 84.19 234 GLN A N 1
ATOM 1720 C CA . GLN A 1 234 ? -30.886 17.243 37.924 1.00 84.19 234 GLN A CA 1
ATOM 1721 C C . GLN A 1 234 ? -30.035 16.163 38.594 1.00 84.19 234 GLN A C 1
ATOM 1723 O O . GLN A 1 234 ? -30.337 14.966 38.524 1.00 84.19 234 GLN A O 1
ATOM 1728 N N . CYS A 1 235 ? -28.990 16.594 39.296 1.00 87.31 235 CYS A N 1
ATOM 1729 C CA . CYS A 1 235 ? -28.145 15.704 40.076 1.00 87.31 235 CYS A CA 1
ATOM 1730 C C . CYS A 1 235 ? -28.851 15.307 41.372 1.00 87.31 235 CYS A C 1
ATOM 1732 O O . CYS A 1 235 ? -29.259 16.155 42.159 1.00 87.31 235 CYS A O 1
ATOM 1734 N N . ARG A 1 236 ? -29.008 13.997 41.590 1.00 88.75 236 ARG A N 1
ATOM 1735 C CA . ARG A 1 236 ? -29.716 13.459 42.765 1.00 88.75 236 ARG A CA 1
ATOM 1736 C C . ARG A 1 236 ? -28.906 13.548 44.057 1.00 88.75 236 ARG A C 1
ATOM 1738 O O . ARG A 1 236 ? -29.488 13.531 45.135 1.00 88.75 236 ARG A O 1
ATOM 1745 N N . ILE A 1 237 ? -27.580 13.582 43.954 1.00 88.44 237 ILE A N 1
ATOM 1746 C CA . ILE A 1 237 ? -26.683 13.638 45.108 1.00 88.44 237 ILE A CA 1
ATOM 1747 C C . ILE A 1 237 ? -26.541 15.102 45.546 1.00 88.44 237 ILE A C 1
ATOM 1749 O O . ILE A 1 237 ? -26.140 15.939 44.731 1.00 88.44 237 ILE A O 1
ATOM 1753 N N . PRO A 1 238 ? -26.804 15.421 46.825 1.00 87.25 238 PRO A N 1
ATOM 1754 C CA . PRO A 1 238 ? -26.604 16.760 47.362 1.00 87.25 238 PRO A CA 1
ATOM 1755 C C . PRO A 1 238 ? -25.180 17.282 47.127 1.00 87.25 238 PRO A C 1
ATOM 1757 O O . PRO A 1 238 ? -24.192 16.626 47.467 1.00 87.25 238 PRO A O 1
ATOM 1760 N N . GLY A 1 239 ? -25.086 18.483 46.558 1.00 87.25 239 GLY A N 1
ATOM 1761 C CA . GLY A 1 239 ? -23.822 19.169 46.281 1.00 87.25 239 GLY A CA 1
ATOM 1762 C C . GLY A 1 239 ? -23.161 18.815 44.944 1.00 87.25 239 GLY A C 1
ATOM 1763 O O . GLY A 1 239 ? -22.142 19.418 44.619 1.00 87.25 239 GLY A O 1
ATOM 1764 N N . GLN A 1 240 ? -23.716 17.885 44.158 1.00 93.31 240 GLN A N 1
ATOM 1765 C CA . GLN A 1 240 ? -23.259 17.671 42.783 1.00 93.31 240 GLN A CA 1
ATOM 1766 C C . GLN A 1 240 ? -23.770 18.766 41.845 1.00 93.31 240 GLN A C 1
ATOM 1768 O O . GLN A 1 240 ? -24.894 19.251 41.977 1.00 93.31 240 GLN A O 1
ATOM 1773 N N . VAL A 1 241 ? -22.951 19.094 40.851 1.00 90.62 241 VAL A N 1
ATOM 1774 C CA . VAL A 1 241 ? -23.258 20.032 39.769 1.00 90.62 241 VAL A CA 1
ATOM 1775 C C . VAL A 1 241 ? -23.046 19.348 38.419 1.00 90.62 241 VAL A C 1
ATOM 1777 O O . VAL A 1 241 ? -22.280 18.389 38.321 1.00 90.62 241 VAL A O 1
ATOM 1780 N N . ARG A 1 242 ? -23.724 19.825 37.369 1.00 90.00 242 ARG A N 1
ATOM 1781 C CA . ARG A 1 242 ? -23.468 19.348 36.003 1.00 90.00 242 ARG A CA 1
ATOM 1782 C C . ARG A 1 242 ? -22.214 20.015 35.443 1.00 90.00 242 ARG A C 1
ATOM 1784 O O . ARG A 1 242 ? -22.092 21.236 35.511 1.00 90.00 242 ARG A O 1
ATOM 1791 N N . ASN A 1 243 ? -21.303 19.225 34.885 1.00 87.69 243 ASN A N 1
ATOM 1792 C CA . ASN A 1 243 ? -20.190 19.745 34.089 1.00 87.69 243 ASN A CA 1
ATOM 1793 C C . ASN A 1 243 ? -20.653 20.116 32.660 1.00 87.69 243 ASN A C 1
ATOM 1795 O O . ASN A 1 243 ? -21.826 19.950 32.312 1.00 87.69 243 ASN A O 1
ATOM 1799 N N . ALA A 1 244 ? -19.728 20.601 31.825 1.00 86.31 244 ALA A N 1
ATOM 1800 C CA . ALA A 1 244 ? -20.000 20.959 30.427 1.00 86.31 244 ALA A CA 1
ATOM 1801 C C . ALA A 1 244 ? -20.541 19.778 29.596 1.00 86.31 244 ALA A C 1
ATOM 1803 O O . ALA A 1 244 ? -21.401 19.969 28.739 1.00 86.31 244 ALA A O 1
ATOM 1804 N N . ASP A 1 245 ? -20.106 18.557 29.907 1.00 83.94 245 ASP A N 1
ATOM 1805 C CA . ASP A 1 245 ? -20.568 17.329 29.256 1.00 83.94 245 ASP A CA 1
ATOM 1806 C C . ASP A 1 245 ? -21.948 16.874 29.762 1.00 83.94 245 ASP A C 1
ATOM 1808 O O . ASP A 1 245 ? -22.558 15.960 29.205 1.00 83.94 245 ASP A O 1
ATOM 1812 N N . GLY A 1 246 ? -22.471 17.500 30.818 1.00 82.31 246 GLY A N 1
ATOM 1813 C CA . GLY A 1 246 ? -23.755 17.193 31.433 1.00 82.31 246 GLY A CA 1
ATOM 1814 C C . GLY A 1 246 ? -23.731 16.098 32.500 1.00 82.31 246 GLY A C 1
ATOM 1815 O O . GLY A 1 246 ? -24.810 15.686 32.924 1.00 82.31 246 GLY A O 1
ATOM 1816 N N . ASP A 1 247 ? -22.556 15.644 32.930 1.00 88.06 247 ASP A N 1
ATOM 1817 C CA . ASP A 1 247 ? -22.369 14.669 34.006 1.00 88.06 247 ASP A CA 1
ATOM 1818 C C . ASP A 1 247 ? -22.450 15.323 35.385 1.00 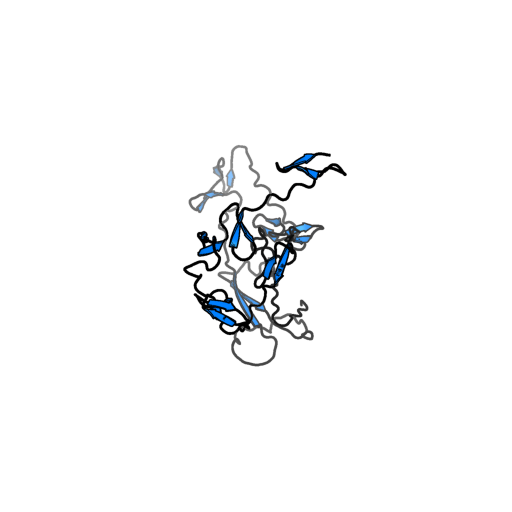88.06 247 ASP A C 1
ATOM 1820 O O . ASP A 1 247 ? -21.991 16.446 35.587 1.00 88.06 247 ASP A O 1
ATOM 1824 N N . CYS A 1 248 ? -23.011 14.596 36.350 1.00 90.94 248 CYS A N 1
ATOM 1825 C CA . CYS A 1 248 ? -23.111 15.040 37.735 1.00 90.94 248 CYS A CA 1
ATOM 1826 C C . CYS A 1 248 ? -21.816 14.755 38.495 1.00 90.94 248 CYS A C 1
ATOM 1828 O O . CYS A 1 248 ? -21.515 13.606 38.822 1.00 90.94 248 CYS A O 1
ATOM 1830 N N . VAL A 1 249 ? -21.070 15.814 38.798 1.00 92.75 249 VAL A N 1
ATOM 1831 C CA . VAL A 1 249 ? -19.759 15.755 39.450 1.00 92.75 249 VAL A CA 1
ATOM 1832 C C . VAL A 1 249 ? -19.741 16.623 40.704 1.00 92.75 249 VAL A C 1
ATOM 1834 O O . VAL A 1 249 ? -20.530 17.558 40.844 1.00 92.75 249 VAL A O 1
ATOM 1837 N N . CYS A 1 250 ? -18.850 16.312 41.642 1.00 93.81 250 CYS A N 1
ATOM 1838 C CA . CYS A 1 250 ? -18.589 17.210 42.761 1.00 93.81 250 CYS A CA 1
ATOM 1839 C C . CYS A 1 250 ? -17.738 18.399 42.278 1.00 93.81 250 CYS A C 1
ATOM 1841 O O . CYS A 1 250 ? -16.812 18.188 41.492 1.00 93.81 250 CYS A O 1
ATOM 1843 N N . PRO A 1 251 ? -18.045 19.640 42.697 1.00 91.94 251 PRO A N 1
ATOM 1844 C CA . PRO A 1 251 ? -17.266 20.811 42.309 1.00 91.94 251 PRO A CA 1
ATOM 1845 C C . PRO A 1 251 ? -15.824 20.736 42.832 1.00 91.94 251 PRO A C 1
ATOM 1847 O O . PRO A 1 251 ? -15.528 20.016 43.790 1.00 91.94 251 PRO A O 1
ATOM 1850 N N . ASN A 1 252 ? -14.930 21.515 42.220 1.00 90.56 252 ASN A N 1
ATOM 1851 C CA . ASN A 1 252 ? -13.513 21.567 42.588 1.00 90.56 252 ASN A CA 1
ATOM 1852 C C . ASN A 1 252 ? -13.315 21.758 44.101 1.00 90.56 252 ASN A C 1
ATOM 1854 O O . ASN A 1 252 ? -13.975 22.586 44.726 1.00 90.56 252 ASN A O 1
ATOM 1858 N N . GLY A 1 253 ? -12.397 20.983 44.683 1.00 87.31 253 GLY A N 1
ATOM 1859 C CA . GLY A 1 253 ? -12.133 20.988 46.126 1.00 87.31 253 GLY A CA 1
ATOM 1860 C C . GLY A 1 253 ? -13.118 20.161 46.961 1.00 87.31 253 GLY A C 1
ATOM 1861 O O . GLY A 1 253 ? -12.997 20.130 48.185 1.00 87.31 253 GLY A O 1
ATOM 1862 N N . THR A 1 254 ? -14.068 19.464 46.331 1.00 91.75 254 THR A N 1
ATOM 1863 C CA . THR A 1 254 ? -14.991 18.542 47.004 1.00 91.75 254 THR A CA 1
ATOM 1864 C C . THR A 1 254 ? -14.964 17.151 46.377 1.00 91.75 254 THR A C 1
ATOM 1866 O O . THR A 1 254 ? -14.657 16.985 45.200 1.00 91.75 254 THR A O 1
ATOM 1869 N N . GLU A 1 255 ? -15.300 16.139 47.166 1.00 91.69 255 GLU A N 1
ATOM 1870 C CA . GLU A 1 255 ? -15.407 14.749 46.734 1.00 91.69 255 GLU A CA 1
ATOM 1871 C C . GLU A 1 255 ? -16.666 14.089 47.301 1.00 91.69 255 GLU A C 1
ATOM 1873 O O . GLU A 1 255 ? -17.249 14.542 48.293 1.00 91.69 255 GLU A O 1
ATOM 1878 N N . LEU A 1 256 ? -17.103 13.002 46.665 1.00 92.25 256 LEU A N 1
ATOM 1879 C CA . LEU A 1 256 ? -18.290 12.274 47.088 1.00 92.25 256 LEU A CA 1
ATOM 1880 C C . LEU A 1 256 ? -17.994 11.480 48.369 1.00 92.25 256 LEU A C 1
ATOM 1882 O O . LEU A 1 256 ? -17.344 10.439 48.328 1.00 92.25 256 LEU A O 1
ATOM 1886 N N . ARG A 1 257 ? -18.518 11.938 49.509 1.00 90.81 257 ARG A N 1
ATOM 1887 C CA . ARG A 1 257 ? -18.413 11.249 50.806 1.00 90.81 257 ARG A CA 1
ATOM 1888 C C . ARG A 1 257 ? -19.789 11.071 51.437 1.00 90.81 257 ARG A C 1
ATOM 1890 O O . ARG A 1 257 ? -20.504 12.043 51.677 1.00 90.81 257 ARG A O 1
ATOM 1897 N N . ASN A 1 258 ? -20.130 9.824 51.769 1.00 87.50 258 ASN A N 1
ATOM 1898 C CA . ASN A 1 258 ? -21.400 9.445 52.406 1.00 87.50 258 ASN A CA 1
ATOM 1899 C C . ASN A 1 258 ? -22.633 9.994 51.664 1.00 87.50 258 ASN A C 1
ATOM 1901 O O . ASN A 1 258 ? -23.542 10.543 52.281 1.00 87.50 258 ASN A O 1
ATOM 1905 N N . GLY A 1 259 ? -22.637 9.892 50.331 1.00 88.75 259 GLY A N 1
ATOM 1906 C CA . GLY A 1 259 ? -23.776 10.303 49.506 1.00 88.75 259 GLY A CA 1
ATOM 1907 C C . GLY A 1 259 ? -23.968 11.815 49.358 1.00 88.75 259 GLY A C 1
ATOM 1908 O O . GLY A 1 259 ? -25.051 12.230 48.965 1.00 88.75 259 GLY A O 1
ATOM 1909 N N . ALA A 1 260 ? -22.951 12.634 49.647 1.00 91.88 260 ALA A N 1
ATOM 1910 C CA . ALA A 1 260 ? -22.954 14.074 49.380 1.00 91.88 260 ALA A CA 1
ATOM 1911 C C . ALA A 1 260 ? -21.554 14.563 48.978 1.00 91.88 260 ALA A C 1
ATOM 1913 O O . ALA A 1 260 ? -20.550 13.970 49.380 1.00 91.88 260 ALA A O 1
ATOM 1914 N N . CYS A 1 261 ? -21.474 15.653 48.216 1.00 92.62 261 CYS A N 1
ATOM 1915 C CA . CYS A 1 261 ? -20.193 16.308 47.957 1.00 92.62 261 CYS A CA 1
ATOM 1916 C C . CYS A 1 261 ? -19.721 17.037 49.217 1.00 92.62 261 CYS A C 1
ATOM 1918 O O . CYS A 1 261 ? -20.434 17.876 49.770 1.00 92.62 261 CYS A O 1
ATOM 1920 N N . ARG A 1 262 ? -18.525 16.692 49.696 1.00 92.56 262 ARG A N 1
ATOM 1921 C CA . ARG A 1 262 ? -17.906 17.277 50.891 1.00 92.56 262 ARG A CA 1
ATOM 1922 C C . ARG A 1 262 ? -16.505 17.781 50.563 1.00 92.56 262 ARG A C 1
ATOM 1924 O O . ARG A 1 262 ? -15.860 17.173 49.714 1.00 92.56 262 ARG A O 1
ATOM 1931 N N . PRO A 1 263 ? -16.008 18.833 51.234 1.00 89.06 263 PRO A N 1
ATOM 1932 C CA . PRO A 1 263 ? -14.639 19.296 51.048 1.00 89.06 263 PRO A CA 1
ATOM 1933 C C . PRO A 1 263 ? -13.640 18.153 51.202 1.00 89.06 263 PRO A C 1
ATOM 1935 O O . PRO A 1 263 ? -13.750 17.355 52.143 1.00 89.06 263 PRO A O 1
ATOM 1938 N N . ILE A 1 264 ? -12.680 18.085 50.281 1.00 85.38 264 ILE A N 1
ATOM 1939 C CA . ILE A 1 264 ? -11.555 17.159 50.385 1.00 85.38 264 ILE A CA 1
ATOM 1940 C C . ILE A 1 264 ? -10.828 17.531 51.675 1.00 85.38 264 ILE A C 1
ATOM 1942 O O . ILE A 1 264 ? -10.271 18.622 51.794 1.00 85.38 264 ILE A O 1
ATOM 1946 N N . ARG A 1 265 ? -10.884 16.651 52.680 1.00 76.19 265 ARG A N 1
ATOM 1947 C CA . ARG A 1 265 ? -10.042 16.829 53.864 1.00 76.19 265 ARG A CA 1
ATOM 1948 C C . ARG A 1 265 ? -8.609 16.583 53.410 1.00 76.19 265 ARG A C 1
ATOM 1950 O O . ARG A 1 265 ? -8.382 15.499 52.862 1.00 76.19 265 ARG A O 1
ATOM 1957 N N . PRO A 1 266 ? -7.672 17.520 53.642 1.00 63.62 266 PRO A N 1
ATOM 1958 C CA . PRO A 1 266 ? -6.267 17.196 53.491 1.00 63.62 266 PRO A CA 1
ATOM 1959 C C . PRO A 1 266 ? -6.028 15.935 54.314 1.00 63.62 266 PRO A C 1
ATOM 1961 O O . PRO A 1 266 ? -6.440 15.864 55.478 1.00 63.62 266 PRO A O 1
ATOM 1964 N N . GLN A 1 267 ? -5.463 14.900 53.691 1.00 56.94 267 GLN A N 1
ATOM 1965 C CA . GLN A 1 267 ? -4.876 13.845 54.498 1.00 56.94 267 GLN A CA 1
ATOM 1966 C C . GLN A 1 267 ? -3.824 14.555 55.351 1.00 56.94 267 GLN A C 1
ATOM 1968 O O . GLN A 1 267 ? -3.012 15.276 54.771 1.00 56.94 267 GLN A O 1
ATOM 1973 N N . PRO A 1 268 ? -3.871 14.455 56.690 1.00 59.53 268 PRO A N 1
ATOM 1974 C CA . PRO A 1 268 ? -2.737 14.896 57.476 1.00 59.53 268 PRO A CA 1
ATOM 1975 C C . PRO A 1 268 ? -1.545 14.113 56.935 1.00 59.53 268 PRO A C 1
ATOM 1977 O O . PRO A 1 268 ? -1.547 12.881 57.023 1.00 59.53 268 PRO A O 1
ATOM 1980 N N . GLU A 1 269 ? -0.603 14.803 56.284 1.00 59.53 269 GLU A N 1
ATOM 1981 C CA . GLU A 1 269 ? 0.667 14.199 55.903 1.00 59.53 269 GLU A CA 1
ATOM 1982 C C . GLU A 1 269 ? 1.200 13.585 57.182 1.00 59.53 269 GLU A C 1
ATOM 1984 O O . GLU A 1 269 ? 1.381 14.289 58.171 1.00 59.53 269 GLU A O 1
ATOM 1989 N N . GLN A 1 270 ? 1.297 12.256 57.233 1.00 64.31 270 GLN A N 1
ATOM 1990 C CA . GLN A 1 270 ? 1.774 11.600 58.440 1.00 64.31 270 GLN A CA 1
ATOM 1991 C C . GLN A 1 270 ? 3.086 12.269 58.818 1.00 64.31 270 GLN A C 1
ATOM 1993 O O . GLN A 1 270 ? 3.982 12.351 57.977 1.00 64.31 270 GLN A O 1
ATOM 1998 N N . CYS A 1 271 ? 3.174 12.772 60.050 1.00 70.06 271 CYS A N 1
ATOM 1999 C CA . CYS A 1 271 ? 4.391 13.405 60.515 1.00 70.06 271 CYS A CA 1
ATOM 2000 C C . CYS A 1 271 ? 5.544 12.440 60.246 1.00 70.06 271 CYS A C 1
ATOM 2002 O O . CYS A 1 271 ? 5.557 11.309 60.734 1.00 70.06 271 CYS A O 1
ATOM 2004 N N . THR A 1 272 ? 6.482 12.863 59.402 1.00 70.81 272 THR A N 1
ATOM 2005 C CA . THR A 1 272 ? 7.562 12.009 58.893 1.00 70.81 272 THR A CA 1
ATOM 2006 C C . THR A 1 272 ? 8.503 11.537 60.003 1.00 70.81 272 THR A C 1
ATOM 2008 O O . THR A 1 272 ? 9.268 10.594 59.811 1.00 70.81 272 THR A O 1
ATOM 2011 N N . ILE A 1 273 ? 8.443 12.171 61.179 1.00 74.06 273 ILE A N 1
ATOM 2012 C CA . ILE A 1 273 ? 9.220 11.820 62.365 1.00 74.06 273 ILE A CA 1
ATOM 2013 C C . ILE A 1 273 ? 8.403 10.875 63.252 1.00 74.06 273 ILE A C 1
ATOM 2015 O O . ILE A 1 273 ? 7.317 11.199 63.735 1.00 74.06 273 ILE A O 1
ATOM 2019 N N . ARG A 1 274 ? 8.969 9.693 63.514 1.00 71.06 274 ARG A N 1
ATOM 2020 C CA . ARG A 1 274 ? 8.384 8.673 64.389 1.00 71.06 274 ARG A CA 1
ATOM 2021 C C . ARG A 1 274 ? 8.173 9.238 65.800 1.00 71.06 274 ARG A C 1
ATOM 2023 O O . ARG A 1 274 ? 9.142 9.549 66.482 1.00 71.06 274 ARG A O 1
ATOM 2030 N N . GLY A 1 275 ? 6.914 9.312 66.231 1.00 72.88 275 GLY A N 1
ATOM 2031 C CA . GLY A 1 275 ? 6.515 9.809 67.554 1.00 72.88 275 GLY A CA 1
ATOM 2032 C C . GLY A 1 275 ? 5.736 11.123 67.529 1.00 72.88 275 GLY A C 1
ATOM 2033 O O . GLY A 1 275 ? 5.150 11.468 68.544 1.00 72.88 275 GLY A O 1
ATOM 2034 N N . GLN A 1 276 ? 5.672 11.818 66.390 1.00 80.94 276 GLN A N 1
ATOM 2035 C CA . GLN A 1 276 ? 4.899 13.053 66.277 1.00 80.94 276 GLN A CA 1
ATOM 2036 C C . GLN A 1 276 ? 3.419 12.797 65.966 1.00 80.94 276 GLN A C 1
ATOM 2038 O O . GLN A 1 276 ? 3.078 11.925 65.161 1.00 80.94 276 GLN A O 1
ATOM 2043 N N . ILE A 1 277 ? 2.545 13.596 66.579 1.00 78.50 277 ILE A N 1
ATOM 2044 C CA . ILE A 1 277 ? 1.103 13.655 66.317 1.00 78.50 277 ILE A CA 1
ATOM 2045 C C . ILE A 1 277 ? 0.712 15.068 65.869 1.00 78.50 277 ILE A C 1
ATOM 2047 O O . ILE A 1 277 ? 1.423 16.029 66.143 1.00 78.50 277 ILE A O 1
ATOM 2051 N N . HIS A 1 278 ? -0.419 15.216 65.179 1.00 74.88 278 HIS A N 1
ATOM 2052 C CA . HIS A 1 278 ? -0.930 16.541 64.828 1.00 74.88 278 HIS A CA 1
ATOM 2053 C C . HIS A 1 278 ? -1.644 17.189 66.019 1.00 74.88 278 HIS A C 1
ATOM 2055 O O . HIS A 1 278 ? -2.479 16.543 66.657 1.00 74.88 278 HIS A O 1
ATOM 2061 N N . ASP A 1 279 ? -1.362 18.464 66.285 1.00 79.44 279 ASP A N 1
ATOM 2062 C CA . ASP A 1 279 ? -2.169 19.283 67.190 1.00 79.44 279 ASP A CA 1
ATOM 2063 C C . ASP A 1 279 ? -3.529 19.662 66.556 1.00 79.44 279 ASP A C 1
ATOM 2065 O O . ASP A 1 279 ? -3.829 19.337 65.402 1.00 79.44 279 ASP A O 1
ATOM 2069 N N . ALA A 1 280 ? -4.376 20.377 67.305 1.00 70.94 280 ALA A N 1
ATOM 2070 C CA . ALA A 1 280 ? -5.685 20.838 66.825 1.00 70.94 280 ALA A CA 1
ATOM 2071 C C . ALA A 1 280 ? -5.613 21.794 65.613 1.00 70.94 280 ALA A C 1
ATOM 2073 O O . ALA A 1 280 ? -6.629 22.013 64.954 1.00 70.94 280 ALA A O 1
ATOM 2074 N N . ASN A 1 281 ? -4.430 22.341 65.316 1.00 75.12 281 ASN A N 1
ATOM 2075 C CA . ASN A 1 281 ? -4.169 23.231 64.188 1.00 75.12 281 ASN A CA 1
ATOM 2076 C C . ASN A 1 281 ? -3.523 22.499 62.998 1.00 75.12 281 ASN A C 1
ATOM 2078 O O . ASN A 1 281 ? -3.312 23.116 61.956 1.00 75.12 281 ASN A O 1
ATOM 2082 N N . GLY A 1 282 ? -3.227 21.200 63.125 1.00 66.56 282 GLY A N 1
ATOM 2083 C CA . GLY A 1 282 ? -2.580 20.408 62.081 1.00 66.56 282 GLY A CA 1
ATOM 2084 C C . GLY A 1 282 ? -1.053 20.523 62.043 1.00 66.56 282 GLY A C 1
ATOM 2085 O O . GLY A 1 282 ? -0.468 20.168 61.025 1.00 66.56 282 GLY A O 1
ATOM 2086 N N . ASN A 1 283 ? -0.396 20.984 63.114 1.00 77.69 283 ASN A N 1
ATOM 2087 C CA . ASN A 1 283 ? 1.069 20.991 63.216 1.00 77.69 283 ASN A CA 1
ATOM 2088 C C . ASN A 1 283 ? 1.591 19.684 63.818 1.00 77.69 283 ASN A C 1
ATOM 2090 O O . ASN A 1 283 ? 1.018 19.181 64.783 1.00 77.69 283 ASN A O 1
ATOM 2094 N N . CYS A 1 284 ? 2.716 19.176 63.313 1.00 81.00 284 CYS A N 1
ATOM 2095 C CA . CYS A 1 284 ? 3.408 18.036 63.913 1.00 81.00 284 CYS A CA 1
ATOM 2096 C C . CYS A 1 284 ? 4.078 18.427 65.239 1.00 81.00 284 CYS A C 1
ATOM 2098 O O . CYS A 1 284 ? 5.025 19.214 65.257 1.00 81.00 284 CYS A O 1
ATOM 2100 N N . VAL A 1 285 ? 3.597 17.847 66.338 1.00 81.50 285 VAL A N 1
ATOM 2101 C CA . VAL A 1 285 ? 4.107 18.031 67.703 1.00 81.50 285 VAL A CA 1
ATOM 2102 C C . VAL A 1 285 ? 4.529 16.690 68.306 1.00 81.50 285 VAL A C 1
ATOM 2104 O O . VAL A 1 285 ? 4.017 15.643 67.908 1.00 81.50 285 VAL A O 1
ATOM 2107 N N . CYS A 1 286 ? 5.500 16.717 69.220 1.00 79.50 286 CYS A N 1
ATOM 2108 C CA . CYS A 1 286 ? 6.025 15.535 69.914 1.00 79.50 286 CYS A CA 1
ATOM 2109 C C . CYS A 1 286 ? 5.230 15.210 71.183 1.00 79.50 286 CYS A C 1
ATOM 2111 O O . CYS A 1 286 ? 4.779 16.170 71.848 1.00 79.50 286 CYS A O 1
#

Radius of gyration: 40.23 Å; chains: 1; bounding box: 74×60×122 Å

Secondary structure (DSSP, 8-state):
-----PPTT-------PPPPP-SSTTTT--S-EEEEEEEE---TT------SSS--S--SS----S--EEEEEEEEE------PPPTT-EE-TTS-EEPPTT-EEETTEEE-SS------PPPP-PPPPBT-EE-TTS-EEPPTTEEEETTEEEE-S---SSTT-EE-TTSS-EEPPTTEEEETTTTEEEEPPPPPSS--SBT-EE-TTS-EEPPTTEEEETTEEEEPPPPPSS-SSTT-EE-TTS-EEPPTTEEEETTEEEE-PPP----SSTT-EE-TTS-EE-

pLDDT: mean 71.8, std 15.58, range [36.19, 95.12]